Protein AF-A0A1A2X7Z9-F1 (afdb_monomer_lite)

pLDDT: mean 80.25, std 14.77, range [42.69, 98.0]

Sequence (330 aa):
MSYLIAAPEALTVAAGDLASIGSAVQAANAAGAAQTTSVLAAATDEVSTAIAALFGAHGQAFQAVSAQASAFHQQFVQALSAGAGSYASAEAANVMNLAGAAAQTLPGPFQDSALSIGGFQLFQSGSAKATSGMGDVAFAFGPNNTAIATGGILSTATAIGSNNVALSNGLLDNAFVRGTGSFALTAGNLNSASVFGNNSEALTQIGTNDTATVFGNGSVAFAGGSPAATGNFDSAMVAGNGSTAEAGAFSTVSSNFNVADVLSGTGGIAVAGDGVANMATTISGANQIAIAGSVVSGVASNFNVATVLGFLGNNLEAAATGGFSFVHAP

Structure (mmCIF, N/CA/C/O backbone):
data_AF-A0A1A2X7Z9-F1
#
_entry.id   AF-A0A1A2X7Z9-F1
#
loop_
_atom_site.group_PDB
_atom_site.id
_atom_site.type_symbol
_atom_site.label_atom_id
_atom_site.label_alt_id
_atom_site.label_comp_id
_atom_site.label_asym_id
_atom_site.label_entity_id
_atom_site.label_seq_id
_atom_site.pdbx_PDB_ins_code
_atom_site.Cartn_x
_atom_site.Cartn_y
_atom_site.Cartn_z
_atom_site.occupancy
_atom_site.B_iso_or_equiv
_atom_site.auth_seq_id
_atom_site.auth_comp_id
_atom_site.auth_asym_id
_atom_site.auth_atom_id
_atom_site.pdbx_PDB_model_num
ATOM 1 N N . MET A 1 1 ? 13.792 22.340 33.542 1.00 44.94 1 MET A N 1
ATOM 2 C CA . MET A 1 1 ? 12.435 22.289 32.960 1.00 44.94 1 MET A CA 1
ATOM 3 C C . MET A 1 1 ? 11.968 20.846 33.013 1.00 44.94 1 MET A C 1
ATOM 5 O O . MET A 1 1 ? 12.777 19.979 32.709 1.00 44.94 1 MET A O 1
ATOM 9 N N . SER A 1 2 ? 10.745 20.572 33.467 1.00 62.44 2 SER A N 1
ATOM 10 C CA . SER A 1 2 ? 10.178 19.219 33.416 1.00 62.44 2 SER A CA 1
ATOM 11 C C . SER A 1 2 ? 9.634 18.966 32.012 1.00 62.44 2 SER A C 1
ATOM 13 O O . SER A 1 2 ? 8.791 19.728 31.544 1.00 62.44 2 SER A O 1
ATOM 15 N N . TYR A 1 3 ? 10.124 17.927 31.342 1.00 66.38 3 TYR A N 1
ATOM 16 C CA . TYR A 1 3 ? 9.574 17.474 30.067 1.00 66.38 3 TYR A CA 1
ATOM 17 C C . TYR A 1 3 ? 8.321 16.639 30.344 1.00 66.38 3 TYR A C 1
ATOM 19 O O . TYR A 1 3 ? 8.351 15.751 31.195 1.00 66.38 3 TYR A O 1
ATOM 27 N N . LEU A 1 4 ? 7.221 16.950 29.662 1.00 67.56 4 LEU A N 1
ATOM 28 C CA . LEU A 1 4 ? 6.002 16.148 29.689 1.00 67.56 4 LEU A CA 1
ATOM 29 C C . LEU A 1 4 ? 6.044 15.198 28.490 1.00 67.56 4 LEU A C 1
ATOM 31 O O . LEU A 1 4 ? 6.173 15.659 27.359 1.00 67.56 4 LEU A O 1
ATOM 35 N N . ILE A 1 5 ? 5.954 13.896 28.746 1.00 75.00 5 ILE A N 1
ATOM 36 C CA . ILE A 1 5 ? 5.875 12.855 27.717 1.00 75.00 5 ILE A CA 1
ATOM 37 C C . ILE A 1 5 ? 4.490 12.224 27.837 1.00 75.00 5 ILE A C 1
ATOM 39 O O . ILE A 1 5 ? 4.132 11.734 28.909 1.00 75.00 5 ILE A O 1
ATOM 43 N N . ALA A 1 6 ? 3.716 12.265 26.757 1.00 78.50 6 ALA A N 1
ATOM 44 C CA . ALA A 1 6 ? 2.432 11.586 26.642 1.00 78.50 6 ALA A CA 1
ATOM 45 C C . ALA A 1 6 ? 2.553 10.446 25.619 1.00 78.50 6 ALA A C 1
ATOM 47 O O . ALA A 1 6 ? 3.382 10.508 24.720 1.00 78.50 6 ALA A O 1
ATOM 48 N N . ALA A 1 7 ? 1.742 9.402 25.778 1.00 86.06 7 ALA A N 1
ATOM 49 C CA . ALA A 1 7 ? 1.620 8.305 24.818 1.00 86.06 7 ALA A CA 1
ATOM 50 C C . ALA A 1 7 ? 0.136 8.179 24.425 1.00 86.06 7 ALA A C 1
ATOM 52 O O . ALA A 1 7 ? -0.607 7.448 25.092 1.00 86.06 7 ALA A O 1
ATOM 53 N N . PRO A 1 8 ? -0.335 8.948 23.423 1.00 83.56 8 PRO A N 1
ATOM 54 C CA . PRO A 1 8 ? -1.750 9.010 23.049 1.00 83.56 8 PRO A CA 1
ATOM 55 C C . PRO A 1 8 ? -2.362 7.640 22.722 1.00 83.56 8 PRO A C 1
ATOM 57 O O . PRO A 1 8 ? -3.512 7.367 23.078 1.00 83.56 8 PRO A O 1
ATOM 60 N N . GLU A 1 9 ? -1.583 6.743 22.118 1.00 82.38 9 GLU A N 1
ATOM 61 C CA . GLU A 1 9 ? -1.994 5.379 21.780 1.00 82.38 9 GLU A CA 1
ATOM 62 C C . GLU A 1 9 ? -2.252 4.560 23.049 1.00 82.38 9 GLU A C 1
ATOM 64 O O . GLU A 1 9 ? -3.284 3.899 23.167 1.00 82.38 9 GLU A O 1
ATOM 69 N N . ALA A 1 10 ? -1.369 4.664 24.048 1.00 86.12 10 ALA A N 1
ATOM 70 C CA . ALA A 1 10 ? -1.529 3.978 25.329 1.00 86.12 10 ALA A CA 1
ATOM 71 C C . ALA A 1 10 ? -2.741 4.505 26.117 1.00 86.12 10 ALA A C 1
ATOM 73 O O . ALA A 1 10 ? -3.454 3.727 26.748 1.00 86.12 10 ALA A O 1
ATOM 74 N N . LEU A 1 11 ? -3.015 5.813 26.048 1.00 86.00 11 LEU A N 1
ATOM 75 C CA . LEU A 1 11 ? -4.205 6.413 26.663 1.00 86.00 11 LEU A CA 1
ATOM 76 C C . LEU A 1 11 ? -5.500 5.959 25.974 1.00 86.00 11 LEU A C 1
ATOM 78 O O . LEU A 1 11 ? -6.510 5.746 26.644 1.00 86.00 11 LEU A O 1
ATOM 82 N N . THR A 1 12 ? -5.465 5.768 24.655 1.00 84.56 12 THR A N 1
ATOM 83 C CA . THR A 1 12 ? -6.605 5.258 23.879 1.00 84.56 12 THR A CA 1
ATOM 84 C C . THR A 1 12 ? -6.907 3.802 24.229 1.00 84.56 12 THR A C 1
ATOM 86 O O . THR A 1 12 ? -8.065 3.459 24.470 1.00 84.56 12 THR A O 1
ATOM 89 N N . VAL A 1 13 ? -5.872 2.961 24.337 1.00 90.88 13 VAL A N 1
ATOM 90 C CA . VAL A 1 13 ? -6.008 1.569 24.800 1.00 90.88 13 VAL A CA 1
ATOM 91 C C . VAL A 1 13 ? -6.573 1.529 26.220 1.00 90.88 13 VAL A C 1
ATOM 93 O O . VAL A 1 13 ? -7.578 0.864 26.462 1.00 90.88 13 VAL A O 1
ATOM 96 N N . ALA A 1 14 ? -6.009 2.322 27.136 1.00 90.25 14 ALA A N 1
ATOM 97 C CA . ALA A 1 14 ? -6.487 2.393 28.514 1.00 90.25 14 ALA A CA 1
ATOM 98 C C . ALA A 1 14 ? -7.956 2.845 28.609 1.00 90.25 14 ALA A C 1
ATOM 100 O O . ALA A 1 14 ? -8.710 2.321 29.428 1.00 90.25 14 ALA A O 1
ATOM 101 N N . ALA A 1 15 ? -8.399 3.782 27.763 1.00 90.12 15 ALA A N 1
ATOM 102 C CA . ALA A 1 15 ? -9.804 4.184 27.699 1.00 90.12 15 ALA A CA 1
ATOM 103 C C . ALA A 1 15 ? -10.720 3.029 27.248 1.00 90.12 15 ALA A C 1
ATOM 105 O O . ALA A 1 15 ? -11.808 2.864 27.804 1.00 90.12 15 ALA A O 1
ATOM 106 N N . GLY A 1 16 ? -10.273 2.204 26.295 1.00 92.19 16 GLY A N 1
ATOM 107 C CA . GLY A 1 16 ? -10.983 0.995 25.862 1.00 92.19 16 GLY A CA 1
ATOM 108 C C . GLY A 1 16 ? -11.085 -0.072 26.958 1.00 92.19 16 GLY A C 1
ATOM 109 O O . GLY A 1 16 ? -12.164 -0.628 27.195 1.00 92.19 16 GLY A O 1
ATOM 110 N N . ASP A 1 17 ? -9.996 -0.304 27.691 1.00 97.06 17 ASP A N 1
ATOM 111 C CA . ASP A 1 17 ? -9.977 -1.231 28.828 1.00 97.06 17 ASP A CA 1
ATOM 112 C C . ASP A 1 17 ? -10.915 -0.756 29.945 1.00 97.06 17 ASP A C 1
ATOM 114 O O . ASP A 1 17 ? -11.725 -1.524 30.471 1.00 97.06 17 ASP A O 1
ATOM 118 N N . LEU A 1 18 ? -10.879 0.540 30.267 1.00 95.94 18 LEU A N 1
ATOM 119 C CA . LEU A 1 18 ? -11.771 1.140 31.255 1.00 95.94 18 LEU A CA 1
ATOM 120 C C . LEU A 1 18 ? -13.237 1.062 30.823 1.00 95.94 18 LEU A C 1
ATOM 122 O O . LEU A 1 18 ? -14.092 0.769 31.659 1.00 95.94 18 LEU A O 1
ATOM 126 N N . ALA A 1 19 ? -13.556 1.274 29.545 1.00 95.75 19 ALA A N 1
ATOM 127 C CA . ALA A 1 19 ? -14.915 1.090 29.036 1.00 95.75 19 ALA A CA 1
ATOM 128 C C . ALA A 1 19 ? -15.404 -0.355 29.250 1.00 95.75 19 ALA A C 1
ATOM 130 O O . ALA A 1 19 ? -16.523 -0.570 29.723 1.00 95.75 19 ALA A O 1
ATOM 131 N N . SER A 1 20 ? -14.534 -1.335 28.992 1.00 96.19 20 SER A N 1
ATOM 132 C CA . SER A 1 20 ? -14.824 -2.759 29.196 1.00 96.19 20 SER A CA 1
ATOM 133 C C . SER A 1 20 ? -15.057 -3.094 30.674 1.00 96.19 20 SER A C 1
ATOM 135 O O . SER A 1 20 ? -16.040 -3.760 31.009 1.00 96.19 20 SER A O 1
ATOM 137 N N . ILE A 1 21 ? -14.220 -2.569 31.577 1.00 96.31 21 ILE A N 1
ATOM 138 C CA . ILE A 1 21 ? -14.404 -2.702 33.033 1.00 96.31 21 ILE A CA 1
ATOM 139 C C . ILE A 1 21 ? -15.737 -2.082 33.467 1.00 96.31 21 ILE A C 1
ATOM 141 O O . ILE A 1 21 ? -16.501 -2.713 34.197 1.00 96.31 21 ILE A O 1
ATOM 145 N N . GLY A 1 22 ? -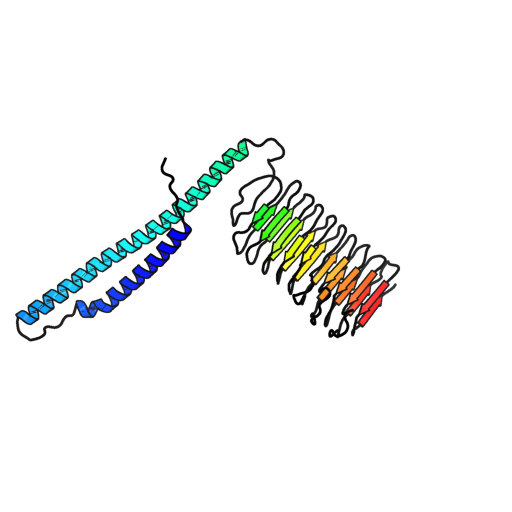16.046 -0.873 32.992 1.00 95.00 22 GLY A N 1
ATOM 146 C CA . GLY A 1 22 ? -17.301 -0.185 33.301 1.00 95.00 22 GLY A CA 1
ATOM 147 C C . GLY A 1 22 ? -18.525 -1.002 32.886 1.00 95.00 22 GLY A C 1
ATOM 148 O O . GLY A 1 22 ? -19.460 -1.154 33.673 1.00 95.00 22 GLY A O 1
ATOM 149 N N . SER A 1 23 ? -18.485 -1.600 31.691 1.00 96.31 23 SER A N 1
ATOM 150 C CA . SER A 1 23 ? -19.534 -2.503 31.204 1.00 96.31 23 SER A CA 1
ATOM 151 C C . SER A 1 23 ? -19.678 -3.750 32.081 1.00 96.31 23 SER A C 1
ATOM 153 O O . SER A 1 23 ? -20.796 -4.141 32.415 1.00 96.31 23 SER A O 1
ATOM 155 N N . ALA A 1 24 ? -18.567 -4.377 32.478 1.00 96.62 24 ALA A N 1
ATOM 156 C CA . ALA A 1 24 ? -18.589 -5.570 33.324 1.00 96.62 24 ALA A CA 1
ATOM 157 C C . ALA A 1 24 ? -19.169 -5.275 34.718 1.00 96.62 24 ALA A C 1
ATOM 159 O O . ALA A 1 24 ? -20.003 -6.030 35.219 1.00 96.62 24 ALA A O 1
ATOM 160 N N . VAL A 1 25 ? -18.786 -4.146 35.322 1.00 94.62 25 VAL A N 1
ATOM 161 C CA . VAL A 1 25 ? -19.312 -3.700 36.622 1.00 94.62 25 VAL A CA 1
ATOM 162 C C . VAL A 1 25 ? -20.804 -3.383 36.532 1.00 94.62 25 VAL A C 1
ATOM 164 O O . VAL A 1 25 ? -21.570 -3.783 37.408 1.00 94.62 25 VAL A O 1
ATOM 167 N N . GLN A 1 26 ? -21.249 -2.715 35.464 1.00 94.69 26 GLN A N 1
ATOM 168 C CA . GLN A 1 26 ? -22.668 -2.420 35.263 1.00 94.69 26 GLN A CA 1
ATOM 169 C C . GLN A 1 26 ? -23.497 -3.704 35.103 1.00 94.69 26 GLN A C 1
ATOM 171 O O . GLN A 1 26 ? -24.559 -3.824 35.715 1.00 94.69 26 GLN A O 1
ATOM 176 N N . ALA A 1 27 ? -22.987 -4.687 34.355 1.00 96.06 27 ALA A N 1
ATOM 177 C CA . ALA A 1 27 ? -23.624 -5.993 34.212 1.00 96.06 27 ALA A CA 1
ATOM 178 C C . ALA A 1 27 ? -23.706 -6.748 35.551 1.00 96.06 27 ALA A C 1
ATOM 180 O O . ALA A 1 27 ? -24.755 -7.302 35.880 1.00 96.06 27 ALA A O 1
ATOM 181 N N . ALA A 1 28 ? -22.638 -6.726 36.354 1.00 95.00 28 ALA A N 1
ATOM 182 C CA . ALA A 1 28 ? -22.619 -7.350 37.676 1.00 95.00 28 ALA A CA 1
ATOM 183 C C . ALA A 1 28 ? -23.621 -6.694 38.645 1.00 95.00 28 ALA A C 1
ATOM 185 O O . ALA A 1 28 ? -24.381 -7.393 39.318 1.00 95.00 28 ALA A O 1
ATOM 186 N N . ASN A 1 29 ? -23.679 -5.358 38.669 1.00 93.00 29 ASN A N 1
ATOM 187 C CA . ASN A 1 29 ? -24.629 -4.613 39.500 1.00 93.00 29 ASN A CA 1
ATOM 188 C C . ASN A 1 29 ? -26.084 -4.893 39.105 1.00 93.00 29 ASN A C 1
ATOM 190 O O . ASN A 1 29 ? -26.932 -5.054 39.985 1.00 93.00 29 ASN A O 1
ATOM 194 N N . ALA A 1 30 ? -26.363 -5.008 37.802 1.00 93.69 30 ALA A N 1
ATOM 195 C CA . ALA A 1 30 ? -27.682 -5.379 37.300 1.00 93.69 30 ALA A CA 1
ATOM 196 C C . ALA A 1 30 ? -28.058 -6.822 37.681 1.00 93.69 30 ALA A C 1
ATOM 198 O O . ALA A 1 30 ? -29.180 -7.070 38.122 1.00 93.69 30 ALA A O 1
ATOM 199 N N . ALA A 1 31 ? -27.116 -7.765 37.574 1.00 96.00 31 ALA A N 1
ATOM 200 C CA . ALA A 1 31 ? -27.351 -9.176 37.877 1.00 96.00 31 ALA A CA 1
ATOM 201 C C . ALA A 1 31 ? -27.697 -9.444 39.354 1.00 96.00 31 ALA A C 1
ATOM 203 O O . ALA A 1 31 ? -28.423 -10.398 39.634 1.00 96.00 31 ALA A O 1
ATOM 204 N N . GLY A 1 32 ? -27.189 -8.618 40.279 1.00 93.50 32 GLY A N 1
ATOM 205 C CA . GLY A 1 32 ? -27.440 -8.723 41.723 1.00 93.50 32 GLY A CA 1
ATOM 206 C C . GLY A 1 32 ? -28.563 -7.826 42.262 1.00 93.50 32 GLY A C 1
ATOM 207 O O . GLY A 1 32 ? -28.831 -7.836 43.468 1.00 93.50 32 GLY A O 1
ATOM 208 N N . ALA A 1 33 ? -29.206 -7.016 41.415 1.00 95.19 33 ALA A N 1
ATOM 209 C CA . ALA A 1 33 ? -30.141 -5.987 41.868 1.00 95.19 33 ALA A CA 1
ATOM 210 C C . ALA A 1 33 ? -31.381 -6.570 42.563 1.00 95.19 33 ALA A C 1
ATOM 212 O O . ALA A 1 33 ? -31.754 -6.119 43.645 1.00 95.19 33 ALA A O 1
ATOM 213 N N . ALA A 1 34 ? -32.008 -7.597 41.987 1.00 93.00 34 ALA A N 1
ATOM 214 C CA . ALA A 1 34 ? -33.219 -8.190 42.556 1.00 93.00 34 ALA A CA 1
ATOM 215 C C . ALA A 1 34 ? -32.937 -8.902 43.891 1.00 93.00 34 ALA A C 1
ATOM 217 O O . ALA A 1 34 ? -33.671 -8.733 44.862 1.00 93.00 34 ALA A O 1
ATOM 218 N N . GLN A 1 35 ? -31.831 -9.643 43.959 1.00 94.94 35 GLN A N 1
ATOM 219 C CA . GLN A 1 35 ? -31.436 -10.465 45.102 1.00 94.94 35 GLN A CA 1
ATOM 220 C C . GLN A 1 35 ? -31.055 -9.619 46.323 1.00 94.94 35 GLN A C 1
ATOM 222 O O . GLN A 1 35 ? -31.215 -10.068 47.453 1.00 94.94 35 GLN A O 1
ATOM 227 N N . THR A 1 36 ? -30.565 -8.396 46.104 1.00 94.44 36 THR A N 1
ATOM 228 C CA . THR A 1 36 ? -30.150 -7.480 47.180 1.00 94.44 36 THR A CA 1
ATOM 229 C C . THR A 1 36 ? -31.251 -6.514 47.612 1.00 94.44 36 THR A C 1
ATOM 231 O O . THR A 1 36 ? -31.209 -6.013 48.731 1.00 94.44 36 THR A O 1
ATOM 234 N N . THR A 1 37 ? -32.254 -6.260 46.765 1.00 95.75 37 THR A N 1
ATOM 235 C CA . THR A 1 37 ? -33.349 -5.317 47.066 1.00 95.75 37 THR A CA 1
ATOM 236 C C . THR A 1 37 ? -34.629 -5.999 47.543 1.00 95.75 37 THR A C 1
ATOM 238 O O . THR A 1 37 ? -35.418 -5.375 48.247 1.00 95.75 37 THR A O 1
ATOM 241 N N . SER A 1 38 ? -34.829 -7.275 47.199 1.00 93.38 38 SER A N 1
ATOM 242 C CA . SER A 1 38 ? -36.031 -8.055 47.534 1.00 93.38 38 SER A CA 1
ATOM 243 C C . SER A 1 38 ? -35.740 -9.124 48.592 1.00 93.38 38 SER A C 1
ATOM 245 O O . SER A 1 38 ? -36.079 -10.295 48.425 1.00 93.38 38 SER A O 1
ATOM 247 N N . VAL A 1 39 ? -35.062 -8.732 49.675 1.00 94.00 39 VAL A N 1
ATOM 248 C CA . VAL A 1 39 ? -34.702 -9.644 50.769 1.00 94.00 39 VAL A CA 1
ATOM 249 C C . VAL A 1 39 ? -35.956 -10.032 51.553 1.00 94.00 39 VAL A C 1
ATOM 251 O O . VAL A 1 39 ? -36.710 -9.173 52.005 1.00 94.00 39 VAL A O 1
ATOM 254 N N . LEU A 1 40 ? -36.178 -11.336 51.718 1.00 94.50 40 LEU A N 1
ATOM 255 C CA . LEU A 1 40 ? -37.295 -11.878 52.492 1.00 94.50 40 LEU A CA 1
ATOM 256 C C . LEU A 1 40 ? -36.927 -11.984 53.977 1.00 94.50 40 LEU A C 1
ATOM 258 O O . LEU A 1 40 ? -35.783 -12.282 54.322 1.00 94.50 40 LEU A O 1
ATOM 262 N N . ALA A 1 41 ? -37.908 -11.776 54.858 1.00 93.88 41 ALA A N 1
ATOM 263 C CA . ALA A 1 41 ? -37.741 -12.006 56.290 1.00 93.88 41 ALA A CA 1
ATOM 264 C C . ALA A 1 41 ? -37.513 -13.500 56.572 1.00 93.88 41 ALA A C 1
ATOM 266 O O . ALA A 1 41 ? -38.199 -14.357 56.015 1.00 93.88 41 ALA A O 1
ATOM 267 N N . ALA A 1 42 ? -36.555 -13.812 57.448 1.00 92.12 42 ALA A N 1
ATOM 268 C CA . ALA A 1 42 ? -36.223 -15.194 57.803 1.00 92.12 42 ALA A CA 1
ATOM 269 C C . ALA A 1 42 ? -37.323 -15.882 58.636 1.00 92.12 42 ALA A C 1
ATOM 271 O O . ALA A 1 42 ? -37.479 -17.101 58.571 1.00 92.12 42 ALA A O 1
ATOM 272 N N . ALA A 1 43 ? -38.087 -15.099 59.400 1.00 92.31 43 ALA A N 1
ATOM 273 C CA . ALA A 1 43 ? -39.245 -15.519 60.180 1.00 92.31 43 ALA A CA 1
ATOM 274 C C . ALA A 1 43 ? -40.276 -14.375 60.261 1.00 92.31 43 ALA A C 1
ATOM 276 O O . ALA A 1 43 ? -40.035 -13.269 59.777 1.00 92.31 43 ALA A O 1
ATOM 277 N N . THR A 1 44 ? -41.447 -14.648 60.843 1.00 93.62 44 THR A N 1
ATOM 278 C CA . THR A 1 44 ? -42.579 -13.704 60.916 1.00 93.62 44 THR A CA 1
ATOM 279 C C . THR A 1 44 ? -42.462 -12.670 62.034 1.00 93.62 44 THR A C 1
ATOM 281 O O . THR A 1 44 ? -43.394 -11.899 62.241 1.00 93.62 44 THR A O 1
ATOM 284 N N . ASP A 1 45 ? -41.368 -12.680 62.792 1.00 96.19 45 ASP A N 1
ATOM 285 C CA . ASP A 1 45 ? -41.147 -11.726 63.870 1.00 96.19 45 ASP A CA 1
ATOM 286 C C . ASP A 1 45 ? -40.741 -10.342 63.335 1.00 96.19 45 ASP A C 1
ATOM 288 O O . ASP A 1 45 ? -40.235 -10.172 62.214 1.00 96.19 45 ASP A O 1
ATOM 292 N N . GLU A 1 46 ? -40.969 -9.326 64.160 1.00 93.75 46 GLU A N 1
ATOM 293 C CA . GLU A 1 46 ? -40.704 -7.935 63.815 1.00 93.75 46 GLU A CA 1
ATOM 294 C C . GLU A 1 46 ? -39.207 -7.668 63.599 1.00 93.75 46 GLU A C 1
ATOM 296 O O . GLU A 1 46 ? -38.855 -6.808 62.791 1.00 93.75 46 GLU A O 1
ATOM 301 N N . VAL A 1 47 ? -38.316 -8.420 64.261 1.00 96.25 47 VAL A N 1
ATOM 302 C CA . VAL A 1 47 ? -36.860 -8.261 64.120 1.00 96.25 47 VAL A CA 1
ATOM 303 C C . VAL A 1 47 ? -36.399 -8.785 62.759 1.00 96.25 47 VAL A C 1
ATOM 305 O O . VAL A 1 47 ? -35.711 -8.064 62.038 1.00 96.25 47 VAL A O 1
ATOM 308 N N . SER A 1 48 ? -36.830 -9.979 62.349 1.00 95.25 48 SER A N 1
ATOM 309 C CA . SER A 1 48 ? -36.562 -10.538 61.014 1.00 95.25 48 SER A CA 1
ATOM 310 C C . SER A 1 48 ? -37.093 -9.642 59.895 1.00 95.25 48 SER A C 1
ATOM 312 O O . SER A 1 48 ? -36.412 -9.434 58.887 1.00 95.25 48 SER A O 1
ATOM 314 N N . THR A 1 49 ? -38.285 -9.071 60.084 1.00 94.75 49 THR A N 1
ATOM 315 C CA . THR A 1 49 ? -38.889 -8.124 59.135 1.00 94.75 49 THR A CA 1
ATOM 316 C C . THR A 1 49 ? -38.079 -6.829 59.042 1.00 94.75 49 THR A C 1
ATOM 318 O O . THR A 1 49 ? -37.773 -6.367 57.941 1.00 94.75 49 THR A O 1
ATOM 321 N N . ALA A 1 50 ? -37.671 -6.262 60.182 1.00 94.50 50 ALA A N 1
ATOM 322 C CA . ALA A 1 50 ? -36.851 -5.054 60.225 1.00 94.50 50 ALA A CA 1
ATOM 323 C C . ALA A 1 50 ? -35.460 -5.266 59.603 1.00 94.50 50 ALA A C 1
ATOM 325 O O . ALA A 1 50 ? -34.967 -4.393 58.889 1.00 94.50 50 ALA A O 1
ATOM 326 N N . ILE A 1 51 ? -34.841 -6.432 59.820 1.00 95.50 51 ILE A N 1
ATOM 327 C CA . ILE A 1 51 ? -33.548 -6.793 59.223 1.00 95.50 51 ILE A CA 1
ATOM 328 C C . ILE A 1 51 ? -33.664 -6.916 57.697 1.00 95.50 51 ILE A C 1
ATOM 330 O O . ILE A 1 51 ? -32.842 -6.352 56.975 1.00 95.50 51 ILE A O 1
ATOM 334 N N . ALA A 1 52 ? -34.692 -7.604 57.189 1.00 94.56 52 ALA A N 1
ATOM 335 C CA . ALA A 1 52 ? -34.933 -7.710 55.749 1.00 94.56 52 ALA A CA 1
ATOM 336 C C . ALA A 1 52 ? -35.164 -6.332 55.104 1.00 94.56 52 ALA A C 1
ATOM 338 O O . ALA A 1 52 ? -34.583 -6.033 54.058 1.00 94.56 52 ALA A O 1
ATOM 339 N N . ALA A 1 53 ? -35.931 -5.458 55.765 1.00 93.75 53 ALA A N 1
ATOM 340 C CA . ALA A 1 53 ? -36.147 -4.083 55.319 1.00 93.75 53 ALA A CA 1
ATOM 341 C C . ALA A 1 53 ? -34.848 -3.255 55.308 1.00 93.75 53 ALA A C 1
ATOM 343 O O . ALA A 1 53 ? -34.604 -2.520 54.350 1.00 93.75 53 ALA A O 1
ATOM 344 N N . LEU A 1 54 ? -33.987 -3.402 56.324 1.00 96.31 54 LEU A N 1
ATOM 345 C CA . LEU A 1 54 ? -32.680 -2.740 56.378 1.00 96.31 54 LEU A CA 1
ATOM 346 C C . LEU A 1 54 ? -31.785 -3.167 55.206 1.00 96.31 54 LEU A C 1
ATOM 348 O O . LEU A 1 54 ? -31.202 -2.310 54.540 1.00 96.31 54 LEU A O 1
ATOM 352 N N . PHE A 1 55 ? -31.691 -4.471 54.928 1.00 96.75 55 PHE A N 1
ATOM 353 C CA . PHE A 1 55 ? -30.890 -4.973 53.810 1.00 96.75 55 PHE A CA 1
ATOM 354 C C . PHE A 1 55 ? -31.461 -4.562 52.452 1.00 96.75 55 PHE A C 1
ATOM 356 O O . PHE A 1 55 ? -30.695 -4.135 51.591 1.00 96.75 55 PHE A O 1
ATOM 363 N N . GLY A 1 56 ? -32.786 -4.603 52.275 1.00 96.69 56 GLY A N 1
ATOM 364 C CA . GLY A 1 56 ? -33.439 -4.118 51.056 1.00 96.69 56 GLY A CA 1
ATOM 365 C C . GLY A 1 56 ? -33.183 -2.627 50.811 1.00 96.69 56 GLY A C 1
ATOM 366 O O . GLY A 1 56 ? -32.822 -2.234 49.700 1.00 96.69 56 GLY A O 1
ATOM 367 N N . ALA A 1 57 ? -33.276 -1.800 51.859 1.00 95.94 57 ALA A N 1
ATOM 368 C CA . ALA A 1 57 ? -32.953 -0.374 51.789 1.00 95.94 57 ALA A CA 1
ATOM 369 C C . ALA A 1 57 ? -31.467 -0.131 51.471 1.00 95.94 57 ALA A C 1
ATOM 371 O O . ALA A 1 57 ? -31.140 0.739 50.662 1.00 95.94 57 ALA A O 1
ATOM 372 N N . HIS A 1 58 ? -30.560 -0.926 52.049 1.00 96.75 58 HIS A N 1
ATOM 373 C CA . HIS A 1 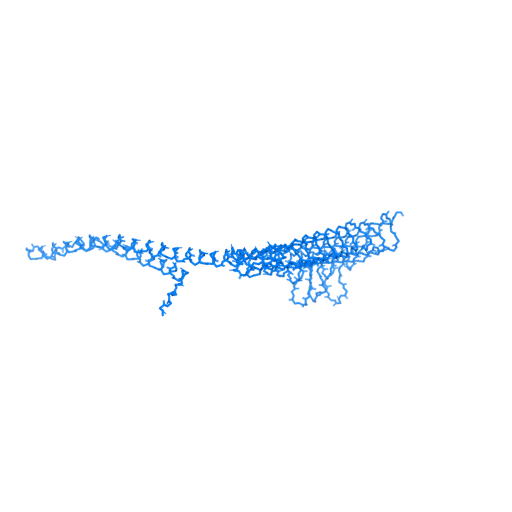58 ? -29.135 -0.864 51.726 1.00 96.75 58 HIS A CA 1
ATOM 374 C C . HIS A 1 58 ? -28.860 -1.252 50.265 1.00 96.75 58 HIS A C 1
ATOM 376 O O . HIS A 1 58 ? -28.110 -0.557 49.583 1.00 96.75 58 HIS A O 1
ATOM 382 N N . GLY A 1 59 ? -29.514 -2.301 49.755 1.00 95.81 59 GLY A N 1
ATOM 383 C CA . GLY A 1 59 ? -29.443 -2.701 48.348 1.00 95.81 59 GLY A CA 1
ATOM 384 C C . GLY A 1 59 ? -29.918 -1.593 47.406 1.00 95.81 59 GLY A C 1
ATOM 385 O O . GLY A 1 59 ? -29.249 -1.294 46.419 1.00 95.81 59 GLY A O 1
ATOM 386 N N . GLN A 1 60 ? -31.019 -0.911 47.734 1.00 95.50 60 GLN A N 1
ATOM 387 C CA . GLN A 1 60 ? -31.513 0.227 46.947 1.00 95.50 60 GLN A CA 1
ATOM 388 C C . GLN A 1 60 ? -30.532 1.410 46.959 1.00 95.50 60 GLN A C 1
ATOM 390 O O . GLN A 1 60 ? -30.257 1.992 45.908 1.00 95.50 60 GLN A O 1
ATOM 395 N N . ALA A 1 61 ? -29.955 1.733 48.121 1.00 96.44 61 ALA A N 1
ATOM 396 C CA . ALA A 1 61 ? -28.933 2.773 48.237 1.00 96.44 61 ALA A CA 1
ATOM 397 C C . ALA A 1 61 ? -27.667 2.426 47.431 1.00 96.44 61 ALA A C 1
ATOM 399 O O . ALA A 1 61 ? -27.125 3.282 46.730 1.00 96.44 61 ALA A O 1
ATOM 400 N N . PHE A 1 62 ? -27.231 1.164 47.467 1.00 96.38 62 PHE A N 1
ATOM 401 C CA . PHE A 1 62 ? -26.106 0.676 46.669 1.00 96.38 62 PHE A CA 1
ATOM 402 C C . PHE A 1 62 ? -26.364 0.812 45.162 1.00 96.38 62 PHE A C 1
ATOM 404 O O . PHE A 1 62 ? -25.479 1.259 44.431 1.00 96.38 62 PHE A O 1
ATOM 411 N N . GLN A 1 63 ? -27.572 0.489 44.687 1.00 96.81 63 GLN A N 1
ATOM 412 C CA . GLN A 1 63 ? -27.939 0.648 43.274 1.00 96.81 63 GLN A CA 1
ATOM 413 C C . GLN A 1 63 ? -27.942 2.123 42.845 1.00 96.81 63 GLN A C 1
ATOM 415 O O . GLN A 1 63 ? -27.429 2.455 41.775 1.00 96.81 63 GLN A O 1
ATOM 420 N N . ALA A 1 64 ? -28.439 3.023 43.699 1.00 94.88 64 ALA A N 1
ATOM 421 C CA . ALA A 1 64 ? -28.420 4.461 43.432 1.00 94.88 64 ALA A CA 1
ATOM 422 C C . ALA A 1 64 ? -26.985 5.010 43.308 1.00 94.88 64 ALA A C 1
ATOM 424 O O . ALA A 1 64 ? -26.667 5.712 42.346 1.00 94.88 64 ALA A O 1
ATOM 425 N N . VAL A 1 65 ? -26.094 4.638 44.234 1.00 95.94 65 VAL A N 1
ATOM 426 C CA . VAL A 1 65 ? -24.674 5.029 44.179 1.00 95.94 65 VAL A CA 1
ATOM 427 C C . VAL A 1 65 ? -23.969 4.393 42.978 1.00 95.94 65 VAL A C 1
ATOM 429 O O . VAL A 1 65 ? -23.181 5.057 42.309 1.00 95.94 65 VAL A O 1
ATOM 432 N N . SER A 1 66 ? -24.282 3.138 42.650 1.00 94.25 66 SER A N 1
ATOM 433 C CA . SER A 1 66 ? -23.715 2.438 41.490 1.00 94.25 66 SER A CA 1
ATOM 434 C C . SER A 1 66 ? -24.080 3.111 40.166 1.00 94.25 66 SER A C 1
ATOM 436 O O . SER A 1 66 ? -23.235 3.211 39.275 1.00 94.25 66 SER A O 1
ATOM 438 N N . ALA A 1 67 ? -25.305 3.630 40.040 1.00 92.25 67 ALA A N 1
ATOM 439 C CA . ALA A 1 67 ? -25.714 4.412 38.875 1.00 92.25 67 ALA A CA 1
ATOM 440 C C . ALA A 1 67 ? -24.919 5.726 38.764 1.00 92.25 67 ALA A C 1
ATOM 442 O O . ALA A 1 67 ? -24.446 6.074 37.681 1.00 92.25 67 ALA A O 1
ATOM 443 N N . GLN A 1 68 ? -24.702 6.423 39.884 1.00 95.94 68 GLN A N 1
ATOM 444 C CA . GLN A 1 68 ? -23.890 7.643 39.911 1.00 95.94 68 GLN A CA 1
ATOM 445 C C . GLN A 1 68 ? -22.416 7.364 39.576 1.00 95.94 68 GLN A C 1
ATOM 447 O O . GLN A 1 68 ? -21.809 8.099 38.797 1.00 95.94 68 GLN A O 1
ATOM 452 N N . ALA A 1 69 ? -21.854 6.278 40.111 1.00 93.31 69 ALA A N 1
ATOM 453 C CA . ALA A 1 69 ? -20.498 5.836 39.807 1.00 93.31 69 ALA A CA 1
ATOM 454 C C . ALA A 1 69 ? -20.339 5.455 38.327 1.00 93.31 69 ALA A C 1
ATOM 456 O O . ALA A 1 69 ? -19.332 5.799 37.714 1.00 93.31 69 ALA A O 1
ATOM 457 N N . SER A 1 70 ? -21.344 4.807 37.727 1.00 93.94 70 SER A N 1
ATOM 458 C CA . SER A 1 70 ? -21.353 4.481 36.296 1.00 93.94 70 SER A CA 1
ATOM 459 C C . SER A 1 70 ? -21.344 5.740 35.424 1.00 93.94 70 SER A C 1
ATOM 461 O O . SER A 1 70 ? -20.540 5.829 34.497 1.00 93.94 70 SER A O 1
ATOM 463 N N . ALA A 1 71 ? -22.160 6.744 35.758 1.00 92.44 71 ALA A N 1
ATOM 464 C CA . ALA A 1 71 ? -22.174 8.019 35.041 1.00 92.44 71 ALA A CA 1
ATOM 465 C C . ALA A 1 71 ? -20.827 8.757 35.149 1.00 92.44 71 ALA A C 1
ATOM 467 O O . ALA A 1 71 ? -20.307 9.252 34.149 1.00 92.44 71 ALA A O 1
ATOM 468 N N . PHE A 1 72 ? -20.224 8.782 36.343 1.00 96.06 72 PHE A N 1
ATOM 469 C CA . PHE A 1 72 ? -18.884 9.337 36.542 1.00 96.06 72 PHE A CA 1
ATOM 470 C C . PHE A 1 72 ? -17.827 8.582 35.725 1.00 96.06 72 PHE A C 1
ATOM 472 O O . PHE A 1 72 ? -17.008 9.202 35.053 1.00 96.06 72 PHE A O 1
ATOM 479 N N . HIS A 1 73 ? -17.862 7.248 35.741 1.00 97.00 73 HIS A N 1
ATOM 480 C CA . HIS A 1 73 ? -16.929 6.410 34.987 1.00 97.00 73 HIS A CA 1
ATOM 481 C C . HIS A 1 73 ? -17.026 6.663 33.481 1.00 97.00 73 HIS A C 1
ATOM 483 O O . HIS A 1 73 ? -16.006 6.805 32.813 1.00 97.00 73 HIS A O 1
ATOM 489 N N . GLN A 1 74 ? -18.242 6.797 32.945 1.00 94.50 74 GLN A N 1
ATOM 490 C CA . GLN A 1 74 ? -18.456 7.155 31.541 1.00 94.50 74 GLN A CA 1
ATOM 491 C C . GLN A 1 74 ? -17.863 8.529 31.204 1.00 94.50 74 GLN A C 1
ATOM 493 O O . GLN A 1 74 ? -17.162 8.662 30.202 1.00 94.50 74 GLN A O 1
ATOM 498 N N . GLN A 1 75 ? -18.085 9.532 32.058 1.00 94.25 75 GLN A N 1
ATOM 499 C CA . GLN A 1 75 ? -17.496 10.864 31.886 1.00 94.25 75 GLN A CA 1
ATOM 500 C C . GLN A 1 75 ? -15.966 10.828 31.966 1.00 94.25 75 GLN A C 1
ATOM 502 O O . GLN A 1 75 ? -15.296 11.502 31.186 1.00 94.25 75 GLN A O 1
ATOM 507 N N . PHE A 1 76 ? -15.404 10.017 32.865 1.00 94.69 76 PHE A N 1
ATOM 508 C CA . PHE A 1 76 ? -13.963 9.832 32.995 1.00 94.69 76 PHE A CA 1
ATOM 509 C C . PHE A 1 76 ? -13.352 9.203 31.739 1.00 94.69 76 PHE A C 1
ATOM 511 O O . PHE A 1 76 ? -12.379 9.734 31.208 1.00 94.69 76 PHE A O 1
ATOM 518 N N . VAL A 1 77 ? -13.947 8.124 31.219 1.00 95.75 77 VAL A N 1
ATOM 519 C CA . VAL A 1 77 ? -13.506 7.488 29.967 1.00 95.75 77 VAL A CA 1
ATOM 520 C C . VAL A 1 77 ? -13.600 8.472 28.801 1.00 95.75 77 VAL A C 1
ATOM 522 O O . VAL A 1 77 ? -12.651 8.600 28.032 1.00 95.75 77 VAL A O 1
ATOM 525 N N . GLN A 1 78 ? -14.694 9.231 28.706 1.00 88.50 78 GLN A N 1
ATOM 526 C CA . GLN A 1 78 ? -14.864 10.240 27.661 1.00 88.50 78 GLN A CA 1
ATOM 527 C C . GLN A 1 78 ? -13.802 11.346 27.748 1.00 88.50 78 GLN A C 1
ATOM 529 O O . GLN A 1 78 ? -13.233 11.737 26.727 1.00 88.50 78 GLN A O 1
ATOM 534 N N . ALA A 1 79 ? -13.499 11.827 28.956 1.00 90.31 79 ALA A N 1
ATOM 535 C CA . ALA A 1 79 ? -12.453 12.817 29.186 1.00 90.31 79 ALA A CA 1
ATOM 536 C C . ALA A 1 79 ? -11.055 12.265 28.867 1.00 90.31 79 ALA A C 1
ATOM 538 O O . ALA A 1 79 ? -10.239 12.980 28.291 1.00 90.31 79 ALA A O 1
ATOM 539 N N . LEU A 1 80 ? -10.786 10.995 29.185 1.00 90.19 80 LEU A N 1
ATOM 540 C CA . LEU A 1 80 ? -9.521 10.331 28.873 1.00 90.19 80 LEU A CA 1
ATOM 541 C C . LEU A 1 80 ? -9.318 10.193 27.359 1.00 90.19 80 LEU A C 1
ATOM 543 O O . LEU A 1 80 ? -8.253 10.543 26.853 1.00 90.19 80 LEU A O 1
ATOM 547 N N . SER A 1 81 ? -10.350 9.770 26.623 1.00 84.06 81 SER A N 1
ATOM 548 C CA . SER A 1 81 ? -10.319 9.711 25.156 1.00 84.06 81 SER A CA 1
ATOM 549 C C . SER A 1 81 ? -10.150 11.098 24.526 1.00 84.06 81 SER A C 1
ATOM 551 O O . SER A 1 81 ? -9.346 11.268 23.611 1.00 84.06 81 SER A O 1
ATOM 553 N N . ALA A 1 82 ? -10.858 12.112 25.035 1.00 81.81 82 ALA A N 1
ATOM 554 C CA . ALA A 1 82 ? -10.709 13.491 24.568 1.00 81.81 82 ALA A CA 1
ATOM 555 C C . ALA A 1 82 ? -9.310 14.057 24.872 1.00 81.81 82 ALA A C 1
ATOM 557 O O . ALA A 1 82 ? -8.733 14.773 24.051 1.00 81.81 82 ALA A O 1
ATOM 558 N N . GLY A 1 83 ? -8.741 13.708 26.028 1.00 82.38 83 GLY A N 1
ATOM 559 C CA . GLY A 1 83 ? -7.379 14.057 26.418 1.00 82.38 83 GLY A CA 1
ATOM 560 C C . GLY A 1 83 ? -6.336 13.421 25.500 1.00 82.38 83 GLY A C 1
ATOM 561 O O . GLY A 1 83 ? -5.452 14.124 25.018 1.00 82.38 83 GLY A O 1
ATOM 562 N N . ALA A 1 84 ? -6.477 12.130 25.184 1.00 80.56 84 ALA A N 1
ATOM 563 C CA . ALA A 1 84 ? -5.616 11.437 24.223 1.00 80.56 84 ALA A CA 1
ATOM 564 C C . ALA A 1 84 ? -5.649 12.113 22.841 1.00 80.56 84 ALA A C 1
ATOM 566 O O . ALA A 1 84 ? -4.599 12.431 22.285 1.00 80.56 84 ALA A O 1
ATOM 567 N N . GLY A 1 85 ? -6.848 12.434 22.337 1.00 74.31 85 GLY A N 1
ATOM 568 C CA . GLY A 1 85 ? -7.013 13.182 21.087 1.00 74.31 85 GLY A CA 1
ATOM 569 C C . GLY A 1 85 ? -6.407 14.587 21.138 1.00 74.31 85 GLY A C 1
ATOM 570 O O . GLY A 1 85 ? -5.796 15.036 20.171 1.00 74.31 85 GLY A O 1
ATOM 571 N N . SER A 1 86 ? -6.505 15.266 22.284 1.00 78.75 86 SER A N 1
ATOM 572 C CA . SER A 1 86 ? -5.901 16.586 22.484 1.00 78.75 86 SER A CA 1
ATOM 573 C C . SER A 1 86 ? -4.372 16.519 22.447 1.00 78.75 86 SER A C 1
ATOM 575 O O . SER A 1 86 ? -3.760 17.327 21.752 1.00 78.75 86 SER A O 1
ATOM 577 N N . TYR A 1 87 ? -3.751 15.538 23.114 1.00 78.38 87 TYR A N 1
ATOM 578 C CA . TYR A 1 87 ? -2.297 15.338 23.063 1.00 78.38 87 TYR A CA 1
ATOM 579 C C . TYR A 1 87 ? -1.814 14.972 21.658 1.00 78.38 87 TYR A C 1
ATOM 581 O O . TYR A 1 87 ? -0.873 15.597 21.177 1.00 78.38 87 TYR A O 1
ATOM 589 N N . ALA A 1 88 ? -2.511 14.072 20.960 1.00 73.44 88 ALA A N 1
ATOM 590 C CA . ALA A 1 88 ? -2.201 13.751 19.566 1.00 73.44 88 ALA A CA 1
ATOM 591 C C . ALA A 1 88 ? -2.305 14.991 18.654 1.00 73.44 88 ALA A C 1
ATOM 593 O O . ALA A 1 88 ? -1.427 15.251 17.832 1.00 73.44 88 ALA A O 1
ATOM 594 N N . SER A 1 89 ? -3.344 15.816 18.834 1.00 69.75 89 SER A N 1
ATOM 595 C CA . SER A 1 89 ? -3.505 17.059 18.067 1.00 69.75 89 SER A CA 1
ATOM 596 C C . SER A 1 89 ? -2.432 18.103 18.390 1.00 69.75 89 SER A C 1
ATOM 598 O O . SER A 1 89 ? -1.993 18.834 17.504 1.00 69.75 89 SER A O 1
ATOM 600 N N . ALA A 1 90 ? -1.976 18.159 19.644 1.00 74.38 90 ALA A N 1
ATOM 601 C CA . ALA A 1 90 ? -0.928 19.067 20.083 1.00 74.38 90 ALA A CA 1
ATOM 602 C C . ALA A 1 90 ? 0.443 18.643 19.545 1.00 74.38 90 ALA A C 1
ATOM 604 O O . ALA A 1 90 ? 1.207 19.495 19.098 1.00 74.38 90 ALA A O 1
ATOM 605 N N . GLU A 1 91 ? 0.749 17.344 19.529 1.00 74.69 91 GLU A N 1
ATOM 606 C CA . GLU A 1 91 ? 1.949 16.815 18.875 1.00 74.69 91 GLU A CA 1
ATOM 607 C C . GLU A 1 91 ? 1.933 17.131 17.379 1.00 74.69 91 GLU A C 1
ATOM 609 O O . GLU A 1 91 ? 2.901 17.696 16.869 1.00 74.69 91 GLU A O 1
ATOM 614 N N . ALA A 1 92 ? 0.803 16.907 16.702 1.00 65.44 92 ALA A N 1
ATOM 615 C CA . ALA A 1 92 ? 0.640 17.275 15.299 1.00 65.44 92 ALA A CA 1
ATOM 616 C C . ALA A 1 92 ? 0.838 18.785 15.064 1.00 65.44 92 ALA A C 1
ATOM 618 O O . ALA A 1 92 ? 1.591 19.179 14.175 1.00 65.44 92 ALA A O 1
ATOM 619 N N . ALA A 1 93 ? 0.232 19.648 15.883 1.00 68.62 93 ALA A N 1
ATOM 620 C CA . ALA A 1 93 ? 0.377 21.099 15.766 1.00 68.62 93 ALA A CA 1
ATOM 621 C C . ALA A 1 93 ? 1.808 21.582 16.068 1.00 68.62 93 ALA A C 1
ATOM 623 O O . ALA A 1 93 ? 2.299 22.516 15.432 1.00 68.62 93 ALA A O 1
ATOM 624 N N . ASN A 1 94 ? 2.505 20.955 17.017 1.00 69.25 94 ASN A N 1
ATOM 625 C CA . ASN A 1 94 ? 3.901 21.269 17.325 1.00 69.25 94 ASN A CA 1
ATOM 626 C C . ASN A 1 94 ? 4.830 20.851 16.181 1.00 69.25 94 ASN A C 1
ATOM 628 O O . ASN A 1 94 ? 5.716 21.622 15.808 1.00 69.25 94 ASN A O 1
ATOM 632 N N . VAL A 1 95 ? 4.581 19.688 15.572 1.00 66.56 95 VAL A N 1
ATOM 633 C CA . VAL A 1 95 ? 5.256 19.258 14.341 1.00 66.56 95 VAL A CA 1
ATOM 634 C C . VAL A 1 95 ? 4.987 20.256 13.213 1.00 66.56 95 VAL A C 1
ATOM 636 O O . VAL A 1 95 ? 5.931 20.678 12.554 1.00 66.56 95 VAL A O 1
ATOM 639 N N . MET A 1 96 ? 3.745 20.719 13.038 1.00 55.59 96 MET A N 1
ATOM 640 C CA . MET A 1 96 ? 3.387 21.716 12.019 1.00 55.59 96 MET A CA 1
ATOM 641 C C . MET A 1 96 ? 4.066 23.072 12.231 1.00 55.59 96 MET A C 1
ATOM 643 O O . MET A 1 96 ? 4.502 23.688 11.265 1.00 55.59 96 MET A O 1
ATOM 647 N N . ASN A 1 97 ? 4.171 23.558 13.469 1.00 63.50 97 ASN A N 1
ATOM 648 C CA . ASN A 1 97 ? 4.828 24.837 13.756 1.00 63.50 97 ASN A CA 1
ATOM 649 C C . ASN A 1 97 ? 6.345 24.752 13.574 1.00 63.50 97 ASN A C 1
ATOM 651 O O . ASN A 1 97 ? 6.945 25.652 12.984 1.00 63.50 97 ASN A O 1
ATOM 655 N N . LEU A 1 98 ? 6.961 23.652 14.024 1.00 64.44 98 LEU A N 1
ATOM 656 C CA . LEU A 1 98 ? 8.363 23.365 13.727 1.00 64.44 98 LEU A CA 1
ATOM 657 C C . LEU A 1 98 ? 8.576 23.257 12.212 1.00 64.44 98 LEU A C 1
ATOM 659 O O . LEU A 1 98 ? 9.582 23.747 11.694 1.00 64.44 98 LEU A O 1
ATOM 663 N N . ALA A 1 99 ? 7.593 22.697 11.501 1.00 55.84 99 ALA A N 1
ATOM 664 C CA . ALA A 1 99 ? 7.631 22.592 10.060 1.00 55.84 99 ALA A CA 1
ATOM 665 C C . ALA A 1 99 ? 7.536 23.948 9.348 1.00 55.84 99 ALA A C 1
ATOM 667 O O . ALA A 1 99 ? 8.426 24.333 8.589 1.00 55.84 99 ALA A O 1
ATOM 668 N N . GLY A 1 100 ? 6.521 24.745 9.666 1.00 52.50 100 GLY A N 1
ATOM 669 C CA . GLY A 1 100 ? 6.346 26.086 9.111 1.00 52.50 100 GLY A CA 1
ATOM 670 C C . GLY A 1 100 ? 7.538 27.014 9.373 1.00 52.50 100 GLY A C 1
ATOM 671 O O . GLY A 1 100 ? 7.905 27.802 8.502 1.00 52.50 100 GLY A O 1
ATOM 672 N N . ALA A 1 101 ? 8.190 26.894 10.534 1.00 55.94 101 ALA A N 1
ATOM 673 C CA . ALA A 1 101 ? 9.377 27.679 10.871 1.00 55.94 101 ALA A CA 1
ATOM 674 C C . ALA A 1 101 ? 10.621 27.272 10.059 1.00 55.94 101 ALA A C 1
ATOM 676 O O . ALA A 1 101 ? 11.375 28.138 9.615 1.00 55.94 101 ALA A O 1
ATOM 677 N N . ALA A 1 102 ? 10.826 25.974 9.818 1.00 51.56 102 ALA A N 1
ATOM 678 C CA . ALA A 1 102 ? 11.938 25.493 8.998 1.00 51.56 102 ALA A CA 1
ATOM 679 C C . ALA A 1 102 ? 11.772 25.868 7.511 1.00 51.56 102 ALA A C 1
ATOM 681 O O . ALA A 1 102 ? 12.752 26.229 6.857 1.00 51.56 102 ALA A O 1
ATOM 682 N N . ALA A 1 103 ? 10.539 25.871 6.988 1.00 47.28 103 ALA A N 1
ATOM 683 C CA . ALA A 1 103 ? 10.240 26.211 5.592 1.00 47.28 103 ALA A CA 1
ATOM 684 C C . ALA A 1 103 ? 10.591 27.667 5.214 1.00 47.28 103 ALA A C 1
ATOM 686 O O . ALA A 1 103 ? 11.002 27.931 4.088 1.00 47.28 103 ALA A O 1
ATOM 687 N N . GLN A 1 104 ? 10.503 28.607 6.162 1.00 47.62 104 GLN A N 1
ATOM 688 C CA . GLN A 1 104 ? 10.793 30.036 5.952 1.00 47.62 104 GLN A CA 1
ATOM 689 C C . GLN A 1 104 ? 12.301 30.367 5.870 1.00 47.62 104 GLN A C 1
ATOM 691 O O . GLN A 1 104 ? 12.663 31.515 5.622 1.00 47.62 104 GLN A O 1
ATOM 696 N N . THR A 1 105 ? 13.194 29.393 6.095 1.00 50.47 105 THR A N 1
ATOM 697 C CA . THR A 1 105 ? 14.659 29.606 6.153 1.00 50.47 105 THR A CA 1
ATOM 698 C C . THR A 1 105 ? 15.444 28.917 5.032 1.00 50.47 105 THR A C 1
ATOM 700 O O . THR A 1 105 ? 16.673 28.991 5.003 1.00 50.47 105 THR A O 1
ATOM 703 N N . LEU A 1 106 ? 14.759 28.277 4.080 1.00 48.12 106 LEU A N 1
ATOM 704 C CA . LEU A 1 106 ? 15.392 27.528 2.994 1.00 48.12 106 LEU A CA 1
ATOM 705 C C . LEU A 1 106 ? 15.659 28.414 1.756 1.00 48.12 106 LEU A C 1
ATOM 707 O O . LEU A 1 106 ? 14.736 29.053 1.249 1.00 48.12 106 LEU A O 1
ATOM 711 N N . PRO A 1 107 ? 16.890 28.443 1.207 1.00 52.50 107 PRO A N 1
ATOM 712 C CA . PRO A 1 107 ? 17.170 29.100 -0.070 1.00 52.50 107 PRO A CA 1
ATOM 713 C C . PRO A 1 107 ? 16.554 28.339 -1.263 1.00 52.50 107 PRO A C 1
ATOM 715 O O . PRO A 1 107 ? 16.623 27.112 -1.320 1.00 52.50 107 PRO A O 1
ATOM 718 N N . GLY A 1 108 ? 16.034 29.084 -2.248 1.00 52.03 108 GLY A N 1
ATOM 719 C CA . GLY A 1 108 ? 15.788 28.718 -3.659 1.00 52.03 108 GLY A CA 1
ATOM 720 C C . GLY A 1 108 ? 15.425 27.257 -4.006 1.00 52.03 108 GLY A C 1
ATOM 721 O O . GLY A 1 108 ? 14.239 26.971 -4.148 1.00 52.03 108 GLY A O 1
ATOM 722 N N . PRO A 1 109 ? 16.408 26.353 -4.227 1.00 45.88 109 PRO A N 1
ATOM 723 C CA . PRO A 1 109 ? 16.194 24.993 -4.758 1.00 45.88 109 PRO A CA 1
ATOM 724 C C . PRO A 1 109 ? 15.550 23.974 -3.792 1.00 45.88 109 PRO A C 1
ATOM 726 O O . PRO A 1 109 ? 15.221 22.863 -4.210 1.00 45.88 109 PRO A O 1
ATOM 729 N N . PHE A 1 110 ? 15.345 24.319 -2.516 1.00 44.72 110 PHE A N 1
ATOM 730 C CA . PHE A 1 110 ? 14.731 23.431 -1.510 1.00 44.72 110 PHE A CA 1
ATOM 731 C C . PHE A 1 110 ? 13.228 23.673 -1.277 1.00 44.72 110 PHE A C 1
ATOM 733 O O . PHE A 1 110 ? 12.655 23.164 -0.314 1.00 44.72 110 PHE A O 1
ATOM 740 N N . GLN A 1 111 ? 12.586 24.439 -2.161 1.00 48.47 111 GLN A N 1
ATOM 741 C CA . GLN A 1 111 ? 11.165 24.785 -2.071 1.00 48.47 111 GLN A CA 1
ATOM 742 C C . GLN A 1 111 ? 10.183 23.701 -2.582 1.00 48.47 111 GLN A C 1
ATOM 744 O O . GLN A 1 111 ? 8.984 23.918 -2.469 1.00 48.47 111 GLN A O 1
ATOM 749 N N . ASP A 1 112 ? 10.627 22.548 -3.107 1.00 42.69 112 ASP A N 1
ATOM 750 C CA . ASP A 1 112 ? 9.869 21.826 -4.152 1.00 42.69 112 ASP A CA 1
ATOM 751 C C . ASP A 1 112 ? 9.731 20.281 -4.004 1.00 42.69 112 ASP A C 1
ATOM 753 O O . ASP A 1 112 ? 9.802 19.573 -5.007 1.00 42.69 112 ASP A O 1
ATOM 757 N N . SER A 1 113 ? 9.523 19.703 -2.798 1.00 44.88 113 SER A N 1
ATOM 758 C CA . SER A 1 113 ? 9.014 18.301 -2.678 1.00 44.88 113 SER A CA 1
ATOM 759 C C . SER A 1 113 ? 8.336 17.845 -1.366 1.00 44.88 113 SER A C 1
ATOM 761 O O . SER A 1 113 ? 7.951 18.705 -0.578 1.00 44.88 113 SER A O 1
ATOM 763 N N . ALA A 1 114 ? 8.080 16.526 -1.203 1.00 53.66 114 ALA A N 1
ATOM 764 C CA . ALA A 1 114 ? 7.167 15.899 -0.229 1.00 53.66 114 ALA A CA 1
ATOM 765 C C . ALA A 1 114 ? 7.651 14.555 0.381 1.00 53.66 114 ALA A C 1
ATOM 767 O O . ALA A 1 114 ? 8.479 13.864 -0.204 1.00 53.66 114 ALA A O 1
ATOM 768 N N . LEU A 1 115 ? 7.073 14.167 1.538 1.00 52.69 115 LEU A N 1
ATOM 769 C CA . LEU A 1 115 ? 7.447 13.024 2.407 1.00 52.69 115 LEU A CA 1
ATOM 770 C C . LEU A 1 115 ? 6.300 12.347 3.226 1.00 52.69 115 LEU A C 1
ATOM 772 O O . LEU A 1 115 ? 5.982 12.822 4.304 1.00 52.69 115 LEU A O 1
ATOM 776 N N . SER A 1 116 ? 5.722 11.237 2.727 1.00 46.16 116 SER A N 1
ATOM 777 C CA . SER A 1 116 ? 4.568 10.381 3.168 1.00 46.16 116 SER A CA 1
ATOM 778 C C . SER A 1 116 ? 4.520 9.597 4.488 1.00 46.16 116 SER A C 1
ATOM 780 O O . SER A 1 116 ? 4.157 8.436 4.444 1.00 46.16 116 SER A O 1
ATOM 782 N N . ILE A 1 117 ? 4.804 10.141 5.660 1.00 47.09 117 ILE A N 1
ATOM 783 C CA . ILE A 1 117 ? 4.744 9.482 6.991 1.00 47.09 117 ILE A CA 1
ATOM 784 C C . ILE A 1 117 ? 3.416 8.896 7.514 1.00 47.09 117 ILE A C 1
ATOM 786 O O . ILE A 1 117 ? 2.957 9.430 8.515 1.00 47.09 117 ILE A O 1
ATOM 790 N N . GLY A 1 118 ? 2.791 7.846 6.963 1.00 49.41 118 GLY A N 1
ATOM 791 C CA . GLY A 1 118 ? 1.616 7.229 7.621 1.00 49.41 118 GLY A CA 1
ATOM 792 C C . GLY A 1 118 ? 0.440 8.180 7.790 1.00 49.41 118 GLY A C 1
ATOM 793 O O . GLY A 1 118 ? -0.202 8.254 8.837 1.00 49.41 118 GLY A O 1
ATOM 794 N N . GLY A 1 119 ? 0.263 8.996 6.753 1.00 46.06 119 GLY A N 1
ATOM 795 C CA . GLY A 1 119 ? -0.613 10.158 6.745 1.00 46.06 119 GLY A CA 1
ATOM 796 C C . GLY A 1 119 ? 0.108 11.491 6.956 1.00 46.06 119 GLY A C 1
ATOM 797 O O . GLY A 1 119 ? -0.479 12.531 6.673 1.00 46.06 119 GLY A O 1
ATOM 798 N N . PHE A 1 120 ? 1.373 11.510 7.383 1.00 45.00 120 PHE A N 1
ATOM 799 C CA . PHE A 1 120 ? 2.066 12.759 7.699 1.00 45.00 120 PHE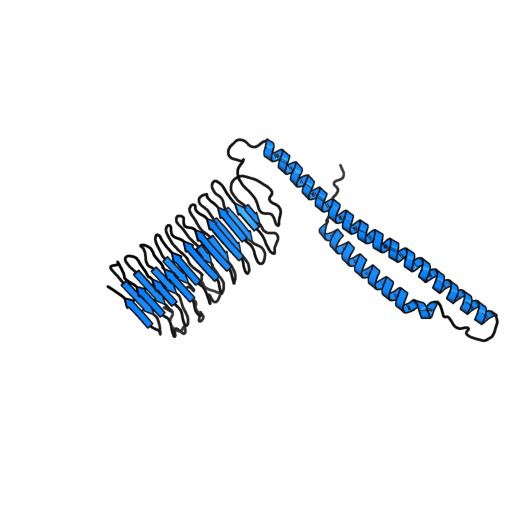 A CA 1
ATOM 800 C C . PHE A 1 120 ? 3.119 13.129 6.664 1.00 45.00 120 PHE A C 1
ATOM 802 O O . PHE A 1 120 ? 4.261 12.681 6.707 1.00 45.00 120 PHE A O 1
ATOM 809 N N . GLN A 1 121 ? 2.706 14.013 5.754 1.00 51.25 121 GLN A N 1
ATOM 810 C CA . GLN A 1 121 ? 3.584 14.700 4.819 1.00 51.25 121 GLN A CA 1
ATOM 811 C C . GLN A 1 121 ? 4.460 15.738 5.551 1.00 51.25 121 GLN A C 1
ATOM 813 O O . GLN A 1 121 ? 3.984 16.842 5.801 1.00 51.25 121 GLN A O 1
ATOM 818 N N . LEU A 1 122 ? 5.700 15.399 5.939 1.00 48.38 122 LEU A N 1
ATOM 819 C CA . LEU A 1 122 ? 6.546 16.274 6.775 1.00 48.38 122 LEU A CA 1
ATOM 820 C C . LEU A 1 122 ? 7.121 17.481 6.001 1.00 48.38 122 LEU A C 1
ATOM 822 O O . LEU A 1 122 ? 6.967 18.586 6.511 1.00 48.38 122 LEU A O 1
ATOM 826 N N . PHE A 1 123 ? 7.752 17.294 4.816 1.00 55.44 123 PHE A N 1
ATOM 827 C CA . PHE A 1 123 ? 8.320 18.353 3.934 1.00 55.44 123 PHE A CA 1
ATOM 828 C C . PHE A 1 123 ? 8.944 17.877 2.587 1.00 55.44 123 PHE A C 1
ATOM 830 O O . PHE A 1 123 ? 9.194 16.687 2.425 1.00 55.44 123 PHE A O 1
ATOM 837 N N . GLN A 1 124 ? 9.382 18.890 1.796 1.00 52.38 124 GLN A N 1
ATOM 838 C CA . GLN A 1 124 ? 10.722 19.175 1.183 1.00 52.38 124 GLN A CA 1
ATOM 839 C C . GLN A 1 124 ? 11.159 18.526 -0.125 1.00 52.38 124 GLN A C 1
ATOM 841 O O . GLN A 1 124 ? 10.959 17.336 -0.239 1.00 52.38 124 GLN A O 1
ATOM 846 N N . SER A 1 125 ? 11.886 19.272 -0.994 1.00 52.47 125 SER A N 1
ATOM 847 C CA . SER A 1 125 ? 12.546 18.917 -2.294 1.00 52.47 125 SER A CA 1
ATOM 848 C C . SER A 1 125 ? 13.174 17.507 -2.435 1.00 52.47 125 SER A C 1
ATOM 850 O O . SER A 1 125 ? 13.936 17.099 -1.567 1.00 52.47 125 SER A O 1
ATOM 852 N N . GLY A 1 126 ? 12.941 16.792 -3.556 1.00 63.53 126 GLY A N 1
ATOM 853 C CA . GLY A 1 126 ? 13.289 15.368 -3.768 1.00 63.53 126 GLY A CA 1
ATOM 854 C C . GLY A 1 126 ? 12.254 14.256 -3.406 1.00 63.53 126 GLY A C 1
ATOM 855 O O . GLY A 1 126 ? 11.346 13.952 -4.183 1.00 63.53 126 GLY A O 1
ATOM 856 N N . SER A 1 127 ? 12.498 13.515 -2.305 1.00 70.56 127 SER A N 1
ATOM 857 C CA . SER A 1 127 ? 12.042 12.116 -2.074 1.00 70.56 127 SER A CA 1
ATOM 858 C C . SER A 1 127 ? 11.066 11.894 -0.903 1.00 70.56 127 SER A C 1
ATOM 860 O O . SER A 1 127 ? 11.233 12.476 0.165 1.00 70.56 127 SER A O 1
ATOM 862 N N . ALA A 1 128 ? 10.147 10.928 -1.059 1.00 75.50 128 ALA A N 1
ATOM 863 C CA . ALA A 1 128 ? 9.129 10.549 -0.077 1.00 75.50 128 ALA A CA 1
ATOM 864 C C . ALA A 1 128 ? 9.241 9.106 0.415 1.00 75.50 128 ALA A C 1
ATOM 866 O O . ALA A 1 128 ? 9.465 8.177 -0.357 1.00 75.50 128 ALA A O 1
ATOM 867 N N . LYS A 1 129 ? 8.972 8.900 1.704 1.00 83.12 129 LYS A N 1
ATOM 868 C CA . LYS A 1 129 ? 8.901 7.586 2.345 1.00 83.12 129 LYS A CA 1
ATOM 869 C C . LYS A 1 129 ? 7.621 7.474 3.180 1.00 83.12 129 LYS A C 1
ATOM 871 O O . LYS A 1 129 ? 7.171 8.505 3.651 1.00 83.12 129 LYS A O 1
ATOM 876 N N . ALA A 1 130 ? 7.056 6.277 3.329 1.00 72.69 130 ALA A N 1
ATOM 877 C CA . ALA A 1 130 ? 5.847 5.931 4.081 1.00 72.69 130 ALA A CA 1
ATOM 878 C C . ALA A 1 130 ? 5.998 4.522 4.668 1.00 72.69 130 ALA A C 1
ATOM 880 O O . ALA A 1 130 ? 6.232 3.592 3.899 1.00 72.69 130 ALA A O 1
ATOM 881 N N . THR A 1 131 ? 5.957 4.371 6.000 1.00 72.38 131 THR A N 1
ATOM 882 C CA . THR A 1 131 ? 6.229 3.082 6.675 1.00 72.38 131 THR A CA 1
ATOM 883 C C . THR A 1 131 ? 5.422 2.825 7.957 1.00 72.38 131 THR A C 1
ATOM 885 O O . THR A 1 131 ? 5.948 2.281 8.928 1.00 72.38 131 THR A O 1
ATOM 888 N N . SER A 1 132 ? 4.184 3.303 8.023 1.00 57.34 132 SER A N 1
ATOM 889 C CA . SER A 1 132 ? 3.293 3.186 9.184 1.00 57.34 132 SER A CA 1
ATOM 890 C C . SER A 1 132 ? 2.475 1.896 9.245 1.00 57.34 132 SER A C 1
ATOM 892 O O . SER A 1 132 ? 1.841 1.640 10.269 1.00 57.34 132 SER A O 1
ATOM 894 N N . GLY A 1 133 ? 2.493 1.076 8.190 1.00 67.25 133 GLY A N 1
ATOM 895 C CA . GLY A 1 133 ? 1.746 -0.174 8.140 1.00 67.25 133 GLY A CA 1
ATOM 896 C C . GLY A 1 133 ? 0.773 -0.233 6.967 1.00 67.25 133 GLY A C 1
ATOM 897 O O . GLY A 1 133 ? 1.128 0.026 5.823 1.00 67.25 133 GLY A O 1
ATOM 898 N N . MET A 1 134 ? -0.469 -0.642 7.234 1.00 74.75 134 MET A N 1
ATOM 899 C CA . MET A 1 134 ? -1.503 -0.745 6.200 1.00 74.75 134 MET A CA 1
ATOM 900 C C . MET A 1 134 ? -1.767 0.614 5.535 1.00 74.75 134 MET A C 1
ATOM 902 O O . MET A 1 134 ? -2.066 1.586 6.226 1.00 74.75 134 MET A O 1
ATOM 906 N N . GLY A 1 135 ? -1.749 0.652 4.200 1.00 69.50 135 GLY A N 1
ATOM 907 C CA . GLY A 1 135 ? -2.132 1.835 3.426 1.00 69.50 135 GLY A CA 1
ATOM 908 C C . GLY A 1 135 ? -1.076 2.939 3.379 1.00 69.50 135 GLY A C 1
ATOM 909 O O . GLY A 1 135 ? -1.425 4.116 3.290 1.00 69.50 135 GLY A O 1
ATOM 910 N N . ASP A 1 136 ? 0.205 2.586 3.454 1.00 77.75 136 ASP A N 1
ATOM 911 C CA . ASP A 1 136 ? 1.291 3.555 3.344 1.00 77.75 136 ASP A CA 1
ATOM 912 C C . ASP A 1 136 ? 1.307 4.251 1.976 1.00 77.75 136 ASP A C 1
ATOM 914 O O . ASP A 1 136 ? 1.215 3.608 0.933 1.00 77.75 136 ASP A O 1
ATOM 918 N N . VAL A 1 137 ? 1.461 5.579 1.964 1.00 81.50 137 VAL A N 1
ATOM 919 C CA . VAL A 1 137 ? 1.477 6.384 0.731 1.00 81.50 137 VAL A CA 1
ATOM 920 C C . VAL A 1 137 ? 2.703 7.277 0.695 1.00 81.50 137 VAL A C 1
ATOM 922 O O . VAL A 1 137 ? 2.816 8.215 1.484 1.00 81.50 137 VAL A O 1
ATOM 925 N N . ALA A 1 138 ? 3.588 7.041 -0.269 1.00 85.06 138 ALA A N 1
ATOM 926 C CA . ALA A 1 138 ? 4.750 7.880 -0.530 1.00 85.06 138 ALA A CA 1
ATOM 927 C C . ALA A 1 138 ? 4.623 8.560 -1.891 1.00 85.06 138 ALA A C 1
ATOM 929 O O . ALA A 1 138 ? 4.409 7.897 -2.904 1.00 85.06 138 ALA A O 1
ATOM 930 N N . PHE A 1 139 ? 4.792 9.883 -1.918 1.00 83.44 139 PHE A N 1
ATOM 931 C CA . PHE A 1 139 ? 4.667 10.676 -3.137 1.00 83.44 139 PHE A CA 1
ATOM 932 C C . PHE A 1 139 ? 5.824 11.657 -3.281 1.00 83.44 139 PHE A C 1
ATOM 934 O O . PHE A 1 139 ? 5.957 12.557 -2.456 1.00 83.44 139 PHE A O 1
ATOM 941 N N . ALA A 1 140 ? 6.625 11.498 -4.332 1.00 83.12 140 ALA A N 1
ATOM 942 C CA . ALA A 1 140 ? 7.858 12.247 -4.544 1.00 83.12 140 ALA A CA 1
ATOM 943 C C . ALA A 1 140 ? 7.879 12.949 -5.915 1.00 83.12 140 ALA A C 1
ATOM 945 O O . ALA A 1 140 ? 7.564 12.321 -6.933 1.00 83.12 140 ALA A O 1
ATOM 946 N N . PHE A 1 141 ? 8.294 14.221 -5.947 1.00 78.31 141 PHE A N 1
ATOM 947 C CA . PHE A 1 141 ? 8.385 15.064 -7.150 1.00 78.31 141 PHE A CA 1
ATOM 948 C C . PHE A 1 141 ? 9.628 15.969 -7.135 1.00 78.31 141 PHE A C 1
ATOM 950 O O . PHE A 1 141 ? 10.163 16.278 -6.076 1.00 78.31 141 PHE A O 1
ATOM 957 N N . GLY A 1 142 ? 10.065 16.424 -8.312 1.00 67.75 142 GLY A N 1
ATOM 958 C CA . GLY A 1 142 ? 11.241 17.296 -8.452 1.00 67.75 142 GLY A CA 1
ATOM 959 C C . GLY A 1 142 ? 12.569 16.524 -8.541 1.00 67.75 142 GLY A C 1
ATOM 960 O O . GLY A 1 142 ? 12.548 15.302 -8.442 1.00 67.75 142 GLY A O 1
ATOM 961 N N . PRO A 1 143 ? 13.720 17.203 -8.754 1.00 73.62 143 PRO A N 1
ATOM 962 C CA . PRO A 1 143 ? 15.026 16.587 -9.052 1.00 73.62 143 PRO A CA 1
ATOM 963 C C . PRO A 1 143 ? 15.431 15.453 -8.088 1.00 73.62 143 PRO A C 1
ATOM 965 O O . PRO A 1 143 ? 15.478 15.664 -6.881 1.00 73.62 143 PRO A O 1
ATOM 968 N N . ASN A 1 144 ? 15.822 14.287 -8.632 1.00 75.12 144 ASN A N 1
ATOM 969 C CA . ASN A 1 144 ? 16.243 13.071 -7.909 1.00 75.12 144 ASN A CA 1
ATOM 970 C C . ASN A 1 144 ? 15.196 12.517 -6.921 1.00 75.12 144 ASN A C 1
ATOM 972 O O . ASN A 1 144 ? 15.494 12.260 -5.751 1.00 75.12 144 ASN A O 1
ATOM 976 N N . ASN A 1 145 ? 13.959 12.340 -7.369 1.00 80.19 145 ASN A N 1
ATOM 977 C CA . ASN A 1 145 ? 12.861 11.873 -6.528 1.00 80.19 145 ASN A CA 1
ATOM 978 C C . ASN A 1 145 ? 12.776 10.342 -6.460 1.00 80.19 145 ASN A C 1
ATOM 980 O O . ASN A 1 145 ? 12.809 9.612 -7.452 1.00 80.19 145 ASN A O 1
ATOM 984 N N . THR A 1 146 ? 12.586 9.867 -5.236 1.00 87.88 146 THR A N 1
ATOM 985 C CA . THR A 1 146 ? 12.339 8.470 -4.892 1.00 87.88 146 THR 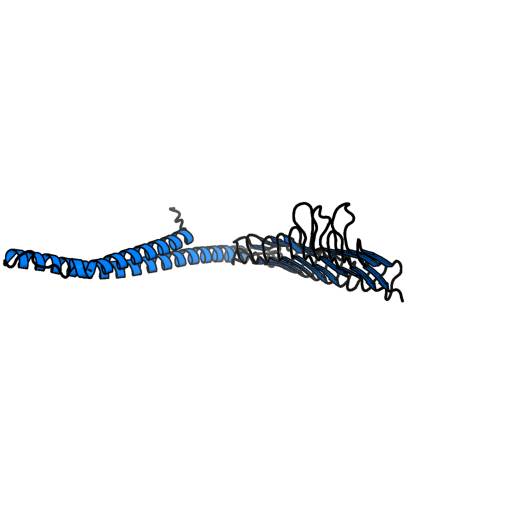A CA 1
ATOM 986 C C . THR A 1 146 ? 11.103 8.391 -4.012 1.00 87.88 146 THR A C 1
ATOM 988 O O . THR A 1 146 ? 10.980 9.163 -3.063 1.00 87.88 146 THR A O 1
ATOM 991 N N . ALA A 1 147 ? 10.198 7.460 -4.305 1.00 89.25 147 ALA A N 1
ATOM 992 C CA . ALA A 1 147 ? 9.037 7.176 -3.470 1.00 89.25 147 ALA A CA 1
ATOM 993 C C . ALA A 1 147 ? 9.134 5.772 -2.874 1.00 89.25 147 ALA A C 1
ATOM 995 O O . ALA A 1 147 ? 9.364 4.811 -3.603 1.00 89.25 147 ALA A O 1
ATOM 996 N N . ILE A 1 148 ? 8.955 5.651 -1.560 1.00 89.44 148 ILE A N 1
ATOM 997 C CA . ILE A 1 148 ? 9.063 4.379 -0.836 1.00 89.44 148 ILE A CA 1
ATOM 998 C C . ILE A 1 148 ? 7.855 4.204 0.075 1.00 89.44 148 ILE A C 1
ATOM 1000 O O . ILE A 1 148 ? 7.764 4.899 1.079 1.00 89.44 148 ILE A O 1
ATOM 1004 N N . ALA A 1 149 ? 6.959 3.271 -0.228 1.00 86.50 149 ALA A N 1
ATOM 1005 C CA . ALA A 1 149 ? 5.821 2.935 0.624 1.00 86.50 149 ALA A CA 1
ATOM 1006 C C . ALA A 1 149 ? 5.897 1.464 1.023 1.00 86.50 149 ALA A C 1
ATOM 1008 O O . ALA A 1 149 ? 5.635 0.589 0.205 1.00 86.50 149 ALA A O 1
ATOM 1009 N N . THR A 1 150 ? 6.318 1.187 2.255 1.00 79.06 150 THR A N 1
ATOM 1010 C CA . THR A 1 150 ? 6.653 -0.172 2.702 1.00 79.06 150 THR A CA 1
ATOM 1011 C C . THR A 1 150 ? 6.203 -0.390 4.132 1.00 79.06 150 THR A C 1
ATOM 1013 O O . THR A 1 150 ? 6.554 0.423 4.980 1.00 79.06 150 THR A O 1
ATOM 1016 N N . GLY A 1 151 ? 5.603 -1.534 4.448 1.00 64.75 151 GLY A N 1
ATOM 1017 C CA . GLY A 1 151 ? 5.315 -1.872 5.848 1.00 64.75 151 GLY A CA 1
ATOM 1018 C C . GLY A 1 151 ? 3.967 -2.527 6.099 1.00 64.75 151 GLY A C 1
ATOM 1019 O O . GLY A 1 151 ? 3.665 -2.836 7.251 1.00 64.75 151 GLY A O 1
ATOM 1020 N N . GLY A 1 152 ? 3.168 -2.787 5.067 1.00 70.62 152 GLY A N 1
ATOM 1021 C CA . GLY A 1 152 ? 1.857 -3.389 5.252 1.00 70.62 152 GLY A CA 1
ATOM 1022 C C . GLY A 1 152 ? 1.245 -3.914 3.968 1.00 70.62 152 GLY A C 1
ATOM 1023 O O . GLY A 1 152 ? 1.935 -4.320 3.041 1.00 70.62 152 GLY A O 1
ATOM 1024 N N . ILE A 1 153 ? -0.080 -3.952 3.966 1.00 79.12 153 ILE A N 1
ATOM 1025 C CA . ILE A 1 153 ? -0.882 -4.241 2.782 1.00 79.12 153 ILE A CA 1
ATOM 1026 C C . ILE A 1 153 ? -1.322 -2.915 2.149 1.00 79.12 153 ILE A C 1
ATOM 1028 O O . ILE A 1 153 ? -1.523 -1.938 2.880 1.00 79.12 153 ILE A O 1
ATOM 1032 N N . LEU A 1 154 ? -1.546 -2.889 0.834 1.00 82.25 154 LEU A N 1
ATOM 1033 C CA . LEU A 1 154 ? -2.063 -1.720 0.104 1.00 82.25 154 LEU A CA 1
ATOM 1034 C C . LEU A 1 154 ? -1.126 -0.491 0.125 1.00 82.25 154 LEU A C 1
ATOM 1036 O O . LEU A 1 154 ? -1.582 0.655 0.114 1.00 82.25 154 LEU A O 1
ATOM 1040 N N . SER A 1 155 ? 0.186 -0.702 0.143 1.00 86.06 155 SER A N 1
ATOM 1041 C CA . SER A 1 155 ? 1.174 0.380 0.105 1.00 86.06 155 SER A CA 1
ATOM 1042 C C . SER A 1 155 ? 1.323 0.931 -1.317 1.00 86.06 155 SER A C 1
ATOM 1044 O O . SER A 1 155 ? 1.371 0.178 -2.288 1.00 86.06 155 SER A O 1
ATOM 1046 N N . THR A 1 156 ? 1.417 2.252 -1.470 1.00 88.31 156 THR A N 1
ATOM 1047 C CA . THR A 1 156 ? 1.548 2.925 -2.770 1.00 88.31 156 THR A CA 1
ATOM 1048 C C . THR A 1 156 ? 2.729 3.884 -2.791 1.00 88.31 156 THR A C 1
ATOM 1050 O O . THR A 1 156 ? 2.736 4.915 -2.116 1.00 88.31 156 THR A O 1
ATOM 1053 N N . ALA A 1 157 ? 3.714 3.575 -3.629 1.00 91.88 157 ALA A N 1
ATOM 1054 C CA . ALA A 1 157 ? 4.840 4.446 -3.919 1.00 91.88 157 ALA A CA 1
ATOM 1055 C C . ALA A 1 157 ? 4.651 5.117 -5.277 1.00 91.88 157 ALA A C 1
ATOM 1057 O O . ALA A 1 157 ? 4.476 4.450 -6.293 1.00 91.88 157 ALA A O 1
ATOM 1058 N N . THR A 1 158 ? 4.693 6.446 -5.307 1.00 93.19 158 THR A N 1
ATOM 1059 C CA . THR A 1 158 ? 4.556 7.243 -6.527 1.00 93.19 158 THR A CA 1
ATOM 1060 C C . THR A 1 158 ? 5.711 8.219 -6.681 1.00 93.19 158 THR A C 1
ATOM 1062 O O . THR A 1 158 ? 5.829 9.184 -5.926 1.00 93.19 158 THR A O 1
ATOM 1065 N N . ALA A 1 159 ? 6.537 7.999 -7.700 1.00 90.56 159 ALA A N 1
ATOM 1066 C CA . ALA A 1 159 ? 7.602 8.916 -8.084 1.00 90.56 159 ALA A CA 1
ATOM 1067 C C . ALA A 1 159 ? 7.272 9.564 -9.435 1.00 90.56 159 ALA A C 1
ATOM 1069 O O . ALA A 1 159 ? 7.094 8.881 -10.449 1.00 90.56 159 ALA A O 1
ATOM 1070 N N . ILE A 1 160 ? 7.187 10.895 -9.453 1.00 86.94 160 ILE A N 1
ATOM 1071 C CA . ILE A 1 160 ? 6.918 11.677 -10.659 1.00 86.94 160 ILE A CA 1
ATOM 1072 C C . ILE A 1 160 ? 8.091 12.612 -10.944 1.00 86.94 160 ILE A C 1
ATOM 1074 O O . ILE A 1 160 ? 8.283 13.620 -10.271 1.00 86.94 160 ILE A O 1
ATOM 1078 N N . GLY A 1 161 ? 8.796 12.322 -12.034 1.00 82.00 161 GLY A N 1
ATOM 1079 C CA . GLY A 1 161 ? 9.480 13.366 -12.784 1.00 82.00 161 GLY A CA 1
ATOM 1080 C C . GLY A 1 161 ? 10.917 13.793 -12.456 1.00 82.00 161 GLY A C 1
ATOM 1081 O O . GLY A 1 161 ? 11.269 14.856 -12.947 1.00 82.00 161 GLY A O 1
ATOM 1082 N N . SER A 1 162 ? 11.799 13.092 -11.747 1.00 67.88 162 SER A N 1
ATOM 1083 C CA . SER A 1 162 ? 13.264 13.251 -11.928 1.00 67.88 162 SER A CA 1
ATOM 1084 C C . SER A 1 162 ? 14.142 12.009 -11.638 1.00 67.88 162 SER A C 1
ATOM 1086 O O . SER A 1 162 ? 14.507 11.690 -10.515 1.00 67.88 162 SER A O 1
ATOM 1088 N N . ASN A 1 163 ? 14.615 11.381 -12.710 1.00 67.50 163 ASN A N 1
ATOM 1089 C CA . ASN A 1 163 ? 15.451 10.183 -12.824 1.00 67.50 163 ASN A CA 1
ATOM 1090 C C . ASN A 1 163 ? 15.135 9.029 -11.821 1.00 67.50 163 ASN A C 1
ATOM 1092 O O . ASN A 1 163 ? 16.032 8.536 -11.156 1.00 67.50 163 ASN A O 1
ATOM 1096 N N . ASN A 1 164 ? 13.862 8.610 -11.752 1.00 72.69 164 ASN A N 1
ATOM 1097 C CA . ASN A 1 164 ? 13.080 8.065 -10.622 1.00 72.69 164 ASN A CA 1
ATOM 1098 C C . ASN A 1 164 ? 13.285 6.616 -10.158 1.00 72.69 164 ASN A C 1
ATOM 1100 O O . ASN A 1 164 ? 13.543 5.725 -10.959 1.00 72.69 164 ASN A O 1
ATOM 1104 N N . VAL A 1 165 ? 12.864 6.385 -8.905 1.00 92.69 165 VAL A N 1
ATOM 1105 C CA . VAL A 1 165 ? 12.621 5.077 -8.276 1.00 92.69 165 VAL A CA 1
ATOM 1106 C C . VAL A 1 165 ? 11.292 5.096 -7.495 1.00 92.69 165 VAL A C 1
ATOM 1108 O O . VAL A 1 165 ? 11.079 5.985 -6.668 1.00 92.69 165 VAL A O 1
ATOM 1111 N N . ALA A 1 166 ? 10.405 4.119 -7.713 1.00 93.94 166 ALA A N 1
ATOM 1112 C CA . ALA A 1 166 ? 9.244 3.859 -6.848 1.00 93.94 166 ALA A CA 1
ATOM 1113 C C . ALA A 1 166 ? 9.309 2.440 -6.277 1.00 93.94 166 ALA A C 1
ATOM 1115 O O . ALA A 1 166 ? 9.470 1.481 -7.028 1.00 93.94 166 ALA A O 1
ATOM 1116 N N . LEU A 1 167 ? 9.189 2.324 -4.956 1.00 93.06 167 LEU A N 1
ATOM 1117 C CA . LEU A 1 167 ? 9.408 1.091 -4.207 1.00 93.06 167 LEU A CA 1
ATOM 1118 C C . LEU A 1 167 ? 8.254 0.822 -3.250 1.00 93.06 167 LEU A C 1
ATOM 1120 O O . LEU A 1 167 ? 8.008 1.618 -2.340 1.00 93.06 167 LEU A O 1
ATOM 1124 N N . SER A 1 168 ? 7.624 -0.334 -3.391 1.00 90.00 168 SER A N 1
ATOM 1125 C CA . SER A 1 168 ? 6.718 -0.871 -2.378 1.00 90.00 168 SER A CA 1
ATOM 1126 C C . SER A 1 168 ? 7.028 -2.329 -2.042 1.00 90.00 168 SER A C 1
ATOM 1128 O O . SER A 1 168 ? 7.775 -3.000 -2.755 1.00 90.00 168 SER A O 1
ATOM 1130 N N . ASN A 1 169 ? 6.565 -2.799 -0.885 1.00 84.94 169 ASN A N 1
ATOM 1131 C CA . ASN A 1 169 ? 6.856 -4.145 -0.398 1.00 84.94 169 ASN A CA 1
ATOM 1132 C C . ASN A 1 169 ? 5.788 -4.593 0.603 1.00 84.94 169 ASN A C 1
ATOM 1134 O O . ASN A 1 169 ? 5.635 -3.965 1.661 1.00 84.94 169 ASN A O 1
ATOM 1138 N N . GLY A 1 170 ? 5.116 -5.695 0.273 1.00 83.06 170 GLY A N 1
ATOM 1139 C CA . GLY A 1 170 ? 3.909 -6.128 0.951 1.00 83.06 170 GLY A CA 1
ATOM 1140 C C . GLY A 1 170 ? 2.969 -6.940 0.061 1.00 83.06 170 GLY A C 1
ATOM 1141 O O . GLY A 1 170 ? 3.371 -7.588 -0.905 1.00 83.06 170 GLY A O 1
ATOM 1142 N N . LEU A 1 171 ? 1.697 -6.940 0.448 1.00 86.38 171 LEU A N 1
ATOM 1143 C CA . LEU A 1 171 ? 0.598 -7.579 -0.276 1.00 86.38 171 LEU A CA 1
ATOM 1144 C C . LEU A 1 171 ? -0.274 -6.483 -0.893 1.00 86.38 171 LEU A C 1
ATOM 1146 O O . LEU A 1 171 ? -0.676 -5.572 -0.166 1.00 86.38 171 LEU A O 1
ATOM 1150 N N . LEU A 1 172 ? -0.675 -6.629 -2.159 1.00 88.69 172 LEU A N 1
ATOM 1151 C CA . LEU A 1 172 ? -1.544 -5.656 -2.851 1.00 88.69 172 LEU A CA 1
ATOM 1152 C C . LEU A 1 172 ? -0.907 -4.265 -2.987 1.00 88.69 172 LEU A C 1
ATOM 1154 O O . LEU A 1 172 ? -1.591 -3.239 -2.947 1.00 88.69 172 LEU A O 1
ATOM 1158 N N . ASP A 1 173 ? 0.408 -4.226 -3.134 1.00 90.56 173 ASP A N 1
ATOM 1159 C CA . ASP A 1 173 ? 1.176 -3.000 -3.195 1.00 90.56 173 ASP A CA 1
ATOM 1160 C C . ASP A 1 173 ? 1.349 -2.493 -4.630 1.00 90.56 173 ASP A C 1
ATOM 1162 O O . ASP A 1 173 ? 1.365 -3.246 -5.604 1.00 90.56 173 ASP A O 1
ATOM 1166 N N . ASN A 1 174 ? 1.530 -1.179 -4.752 1.00 92.81 174 ASN A N 1
ATOM 1167 C CA . ASN A 1 174 ? 1.658 -0.488 -6.026 1.00 92.81 174 ASN A CA 1
ATOM 1168 C C . ASN A 1 174 ? 2.932 0.359 -6.056 1.00 92.81 174 ASN A C 1
ATOM 1170 O O . ASN A 1 174 ? 3.152 1.205 -5.185 1.00 92.81 174 ASN A O 1
ATOM 1174 N N . ALA A 1 175 ? 3.735 0.184 -7.098 1.00 95.25 175 ALA A N 1
ATOM 1175 C CA . ALA A 1 175 ? 4.817 1.090 -7.445 1.00 95.25 175 ALA A CA 1
ATOM 1176 C C . ALA A 1 175 ? 4.501 1.745 -8.786 1.00 95.25 175 ALA A C 1
ATOM 1178 O O . ALA A 1 175 ? 4.384 1.086 -9.820 1.00 95.25 175 ALA A O 1
ATOM 1179 N N . PHE A 1 176 ? 4.372 3.065 -8.764 1.00 96.56 176 PHE A N 1
ATOM 1180 C CA . PHE A 1 176 ? 4.095 3.862 -9.942 1.00 96.56 176 PHE A CA 1
ATOM 1181 C C . PHE A 1 176 ? 5.234 4.845 -10.176 1.00 96.56 176 PHE A C 1
ATOM 1183 O O . PHE A 1 176 ? 5.519 5.721 -9.353 1.00 96.56 176 PHE A O 1
ATOM 1190 N N . VAL A 1 177 ? 5.858 4.731 -11.343 1.00 96.25 177 VAL A N 1
ATOM 1191 C CA . VAL A 1 177 ? 6.754 5.761 -11.853 1.00 96.25 177 VAL A CA 1
ATOM 1192 C C . VAL A 1 177 ? 6.135 6.401 -13.075 1.00 96.25 177 VAL A C 1
ATOM 1194 O O . VAL A 1 177 ? 5.851 5.747 -14.080 1.00 96.25 177 VAL A O 1
ATOM 1197 N N . ARG A 1 178 ? 6.044 7.729 -13.039 1.00 92.19 178 ARG A N 1
ATOM 1198 C CA . ARG A 1 178 ? 5.879 8.515 -14.255 1.00 92.19 178 ARG A CA 1
ATOM 1199 C C . ARG A 1 178 ? 7.193 9.197 -14.567 1.00 92.19 178 ARG A C 1
ATOM 1201 O O . ARG A 1 178 ? 7.597 10.136 -13.883 1.00 92.19 178 ARG A O 1
ATOM 1208 N N . GLY A 1 179 ? 7.817 8.760 -15.651 1.00 71.94 179 GLY A N 1
ATOM 1209 C CA . GLY A 1 179 ? 8.398 9.768 -16.515 1.00 71.94 179 GLY A CA 1
ATOM 1210 C C . GLY A 1 179 ? 9.626 10.574 -16.029 1.00 71.94 179 GLY A C 1
ATOM 1211 O O . GLY A 1 179 ? 9.550 11.777 -16.171 1.00 71.94 179 GLY A O 1
ATOM 1212 N N . THR A 1 180 ? 10.705 9.997 -15.480 1.00 63.44 180 THR A N 1
ATOM 1213 C CA . THR A 1 180 ? 12.120 10.386 -15.792 1.00 63.44 180 THR A CA 1
ATOM 1214 C C . THR A 1 180 ? 13.099 9.280 -15.367 1.00 63.44 180 THR A C 1
ATOM 1216 O O . THR A 1 180 ? 12.852 8.729 -14.306 1.00 63.44 180 THR A O 1
ATOM 1219 N N . GLY A 1 181 ? 14.193 8.977 -16.084 1.00 74.12 181 GLY A N 1
ATOM 1220 C CA . GLY A 1 181 ? 15.186 7.900 -15.808 1.00 74.12 181 GLY A CA 1
ATOM 1221 C C . GLY A 1 181 ? 14.683 6.450 -15.600 1.00 74.12 181 GLY A C 1
ATOM 1222 O O . GLY A 1 181 ? 15.229 5.565 -16.237 1.00 74.12 181 GLY A O 1
ATOM 1223 N N . SER A 1 182 ? 13.586 6.265 -14.845 1.00 82.19 182 SER A N 1
ATOM 1224 C CA . SER A 1 182 ? 12.773 5.087 -14.489 1.00 82.19 182 SER A CA 1
ATOM 1225 C C . SER A 1 182 ? 13.344 4.108 -13.483 1.00 82.19 182 SER A C 1
ATOM 1227 O O . SER A 1 182 ? 14.543 3.894 -13.455 1.00 82.19 182 SER A O 1
ATOM 1229 N N . PHE A 1 183 ? 12.411 3.470 -12.767 1.00 70.75 183 PHE A N 1
ATOM 1230 C CA . PHE A 1 183 ? 12.418 2.101 -12.239 1.00 70.75 183 PHE A CA 1
ATOM 1231 C C . PHE A 1 183 ? 11.264 1.984 -11.212 1.00 70.75 183 PHE A C 1
ATOM 1233 O O . PHE A 1 183 ? 11.247 2.729 -10.231 1.00 70.75 183 PHE A O 1
ATOM 1240 N N . ALA A 1 184 ? 10.292 1.090 -11.410 1.00 95.69 184 ALA A N 1
ATOM 1241 C CA . ALA A 1 184 ? 9.222 0.765 -10.456 1.00 95.69 184 ALA A CA 1
ATOM 1242 C C . ALA A 1 184 ? 9.365 -0.681 -9.975 1.00 95.69 184 ALA A C 1
ATOM 1244 O O . ALA A 1 184 ? 9.505 -1.593 -10.790 1.00 95.69 184 ALA A O 1
ATOM 1245 N N . LEU A 1 185 ? 9.285 -0.887 -8.663 1.00 93.31 185 LEU A N 1
ATOM 1246 C CA . LEU A 1 185 ? 9.475 -2.192 -8.049 1.00 93.31 185 LEU A CA 1
ATOM 1247 C C . LEU A 1 185 ? 8.527 -2.411 -6.882 1.00 93.31 185 LEU A C 1
ATOM 1249 O O . LEU A 1 185 ? 8.430 -1.590 -5.968 1.00 93.31 185 LEU A O 1
ATOM 1253 N N . THR A 1 186 ? 7.917 -3.586 -6.898 1.00 90.25 186 THR A N 1
ATOM 1254 C CA . THR A 1 186 ? 7.181 -4.150 -5.774 1.00 90.25 186 THR A CA 1
ATOM 1255 C C . THR A 1 186 ? 7.759 -5.513 -5.379 1.00 90.25 186 THR A C 1
ATOM 1257 O O . THR A 1 186 ? 8.344 -6.216 -6.208 1.00 90.25 186 THR A O 1
ATOM 1260 N N . ALA A 1 187 ? 7.576 -5.916 -4.122 1.00 85.56 187 ALA A N 1
ATOM 1261 C CA . ALA A 1 187 ? 7.934 -7.249 -3.630 1.00 85.56 187 ALA A CA 1
ATOM 1262 C C . ALA A 1 187 ? 6.816 -7.836 -2.754 1.00 85.56 187 ALA A C 1
ATOM 1264 O O . ALA A 1 187 ? 6.187 -7.099 -1.99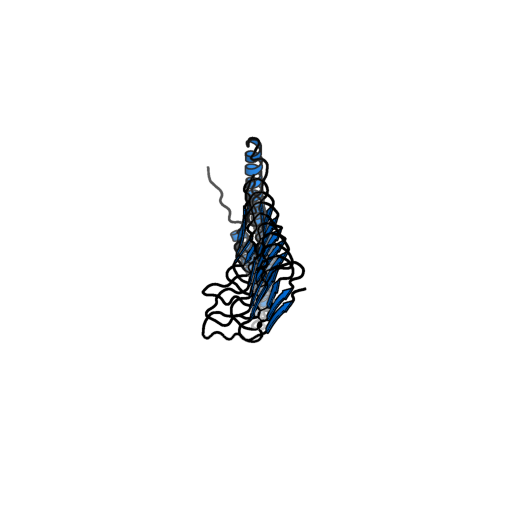7 1.00 85.56 187 ALA A O 1
ATOM 1265 N N . GLY A 1 188 ? 6.573 -9.147 -2.862 1.00 82.94 188 GLY A N 1
ATOM 1266 C CA . GLY A 1 188 ? 5.441 -9.854 -2.248 1.00 82.94 188 GLY A CA 1
ATOM 1267 C C . GLY A 1 188 ? 4.397 -10.276 -3.287 1.00 82.94 188 GLY A C 1
ATOM 1268 O O . GLY A 1 188 ? 4.685 -10.229 -4.470 1.00 82.94 188 GLY A O 1
ATOM 1269 N N . ASN A 1 189 ? 3.198 -10.684 -2.863 1.00 84.94 189 ASN A N 1
ATOM 1270 C CA . ASN A 1 189 ? 2.164 -11.192 -3.782 1.00 84.94 189 ASN A CA 1
ATOM 1271 C C . ASN A 1 189 ? 1.138 -10.117 -4.160 1.00 84.94 189 ASN A C 1
ATOM 1273 O O . ASN A 1 189 ? 0.841 -9.239 -3.344 1.00 84.94 189 ASN A O 1
ATOM 1277 N N . LEU A 1 190 ? 0.468 -10.308 -5.302 1.00 89.50 190 LEU A N 1
ATOM 1278 C CA . LEU A 1 190 ? -0.635 -9.459 -5.780 1.00 89.50 190 LEU A CA 1
ATOM 1279 C C . LEU A 1 190 ? -0.209 -8.012 -6.046 1.00 89.50 190 LEU A C 1
ATOM 1281 O O . LEU A 1 190 ? -0.995 -7.086 -5.840 1.00 89.50 190 LEU A O 1
ATOM 1285 N N . ASN A 1 191 ? 1.033 -7.798 -6.460 1.00 91.31 191 ASN A N 1
ATOM 1286 C CA . ASN A 1 191 ? 1.584 -6.464 -6.582 1.00 91.31 191 ASN A CA 1
ATOM 1287 C C . ASN A 1 191 ? 1.592 -5.947 -8.020 1.00 91.31 191 ASN A C 1
ATOM 1289 O O . ASN A 1 191 ? 1.598 -6.704 -8.989 1.00 91.31 191 ASN A O 1
ATOM 1293 N N . SER A 1 192 ? 1.629 -4.623 -8.155 1.00 95.06 192 SER A N 1
ATOM 1294 C CA . SER A 1 192 ? 1.647 -3.951 -9.450 1.00 95.06 192 SER A CA 1
ATOM 1295 C C . SER A 1 192 ? 2.787 -2.944 -9.538 1.00 95.06 192 SER A C 1
ATOM 1297 O O . SER A 1 192 ? 2.824 -1.954 -8.802 1.00 95.06 192 SER A O 1
ATOM 1299 N N . ALA A 1 193 ? 3.708 -3.168 -10.475 1.00 96.56 193 ALA A N 1
ATOM 1300 C CA . ALA A 1 193 ? 4.692 -2.179 -10.887 1.00 96.56 193 ALA A CA 1
ATOM 1301 C C . ALA A 1 193 ? 4.307 -1.619 -12.252 1.00 96.56 193 ALA A C 1
ATOM 1303 O O . ALA A 1 193 ? 4.079 -2.347 -13.223 1.00 96.56 193 ALA A O 1
ATOM 1304 N N . SER A 1 194 ? 4.279 -0.296 -12.345 1.00 98.00 194 SER A N 1
ATOM 1305 C CA . SER A 1 194 ? 3.982 0.385 -13.594 1.00 98.00 194 SER A CA 1
ATOM 1306 C C . SER A 1 194 ? 4.932 1.542 -13.837 1.00 98.00 194 SER A C 1
ATOM 1308 O O . SER A 1 194 ? 5.177 2.391 -12.974 1.00 98.00 194 SER A O 1
ATOM 1310 N N . VAL A 1 195 ? 5.461 1.575 -15.057 1.00 97.75 195 VAL A N 1
ATOM 1311 C CA . VAL A 1 195 ? 6.273 2.678 -15.552 1.00 97.75 195 VAL A CA 1
ATOM 1312 C C . VAL A 1 195 ? 5.664 3.232 -16.823 1.00 97.75 195 VAL A C 1
ATOM 1314 O O . VAL A 1 195 ? 5.578 2.566 -17.853 1.00 97.75 195 VAL A O 1
ATOM 1317 N N . PHE A 1 196 ? 5.308 4.510 -16.774 1.00 95.75 196 PHE A N 1
ATOM 1318 C CA . PHE A 1 196 ? 5.136 5.300 -17.985 1.00 95.75 196 PHE A CA 1
ATOM 1319 C C . PHE A 1 196 ? 6.502 5.866 -18.361 1.00 95.75 196 PHE A C 1
ATOM 1321 O O . PHE A 1 196 ? 7.085 6.649 -17.601 1.00 95.75 196 PHE A O 1
ATOM 1328 N N . GLY A 1 197 ? 7.009 5.345 -19.483 1.00 71.31 197 GLY A N 1
ATOM 1329 C CA . GLY A 1 197 ? 8.404 5.182 -19.852 1.00 71.31 197 GLY A CA 1
ATOM 1330 C C . GLY A 1 197 ? 9.324 6.335 -19.496 1.00 71.31 197 GLY A C 1
ATOM 1331 O O . GLY A 1 197 ? 8.999 7.501 -19.691 1.00 71.31 197 GLY A O 1
ATOM 1332 N N . ASN A 1 198 ? 10.533 5.966 -19.093 1.00 68.06 198 ASN A N 1
ATOM 1333 C CA . ASN A 1 198 ? 11.778 6.748 -19.242 1.00 68.06 198 ASN A CA 1
ATOM 1334 C C . ASN A 1 198 ? 12.809 5.780 -19.730 1.00 68.06 198 ASN A C 1
ATOM 1336 O O . ASN A 1 198 ? 12.389 4.832 -20.344 1.00 68.06 198 ASN A O 1
ATOM 1340 N N . ASN A 1 199 ? 14.094 5.836 -19.428 1.00 80.19 199 ASN A N 1
ATOM 1341 C CA . ASN A 1 199 ? 14.929 4.726 -19.891 1.00 80.19 199 ASN A CA 1
ATOM 1342 C C . ASN A 1 199 ? 14.537 3.322 -19.299 1.00 80.19 199 ASN A C 1
ATOM 1344 O O . ASN A 1 199 ? 15.131 2.341 -19.710 1.00 80.19 199 ASN A O 1
ATOM 1348 N N . SER A 1 200 ? 13.429 3.262 -18.524 1.00 82.94 200 SER A N 1
ATOM 1349 C CA . SER A 1 200 ? 12.496 2.185 -18.110 1.00 82.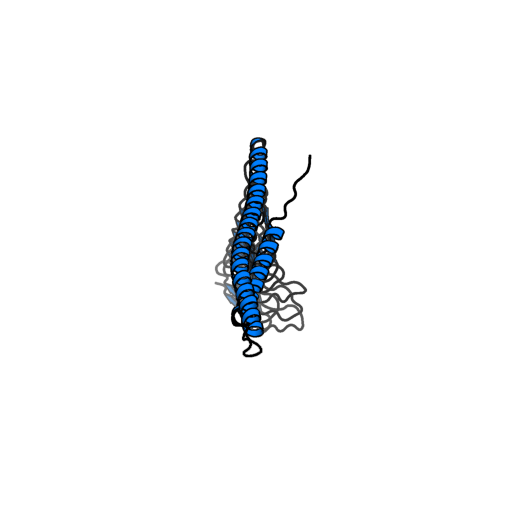94 200 SER A CA 1
ATOM 1350 C C . SER A 1 200 ? 13.009 1.205 -17.086 1.00 82.94 200 SER A C 1
ATOM 1352 O O . SER A 1 200 ? 14.199 1.103 -16.891 1.00 82.94 200 SER A O 1
ATOM 1354 N N . GLU A 1 201 ? 12.055 0.559 -16.410 1.00 68.56 201 GLU A N 1
ATOM 1355 C CA . GLU A 1 201 ? 12.125 -0.704 -15.650 1.00 68.56 201 GLU A CA 1
ATOM 1356 C C . GLU A 1 201 ? 10.845 -0.802 -14.794 1.00 68.56 201 GLU A C 1
ATOM 1358 O O . GLU A 1 201 ? 10.606 0.089 -13.998 1.00 68.56 201 GLU A O 1
ATOM 1363 N N . ALA A 1 202 ? 9.965 -1.791 -14.970 1.00 70.25 202 ALA A N 1
ATOM 1364 C CA . ALA A 1 202 ? 8.887 -2.120 -14.035 1.00 70.25 202 ALA A CA 1
ATOM 1365 C C . ALA A 1 202 ? 9.022 -3.613 -13.792 1.00 70.25 202 ALA A C 1
ATOM 1367 O O . ALA A 1 202 ? 8.802 -4.370 -14.736 1.00 70.25 202 ALA A O 1
ATOM 1368 N N . LEU A 1 203 ? 9.473 -4.037 -12.615 1.00 69.50 203 LEU A N 1
ATOM 1369 C CA . LEU A 1 203 ? 9.663 -5.457 -12.345 1.00 69.50 203 LEU A CA 1
ATOM 1370 C C . LEU A 1 203 ? 9.097 -5.818 -10.967 1.00 69.50 203 LEU A C 1
ATOM 1372 O O . LEU A 1 203 ? 9.439 -5.163 -9.990 1.00 69.50 203 LEU A O 1
ATOM 1376 N N . THR A 1 204 ? 8.242 -6.829 -10.859 1.00 79.50 204 THR A N 1
ATOM 1377 C CA . THR A 1 204 ? 7.600 -7.268 -9.607 1.00 79.50 204 THR A CA 1
ATOM 1378 C C . THR A 1 204 ? 8.196 -8.606 -9.170 1.00 79.50 204 THR A C 1
ATOM 1380 O O . THR A 1 204 ? 8.136 -9.585 -9.892 1.00 79.50 204 THR A O 1
ATOM 1383 N N . GLN A 1 205 ? 8.904 -8.598 -8.044 1.00 77.19 205 GLN A N 1
ATOM 1384 C CA . GLN A 1 205 ? 10.131 -9.374 -7.828 1.00 77.19 205 GLN A CA 1
ATOM 1385 C C . GLN A 1 205 ? 9.945 -10.851 -7.408 1.00 77.19 205 GLN A C 1
ATOM 1387 O O . GLN A 1 205 ? 10.108 -11.758 -8.221 1.00 77.19 205 GLN A O 1
ATOM 1392 N N . ILE A 1 206 ? 9.712 -11.098 -6.112 1.00 72.88 206 ILE A N 1
ATOM 1393 C CA . ILE A 1 206 ? 9.421 -12.411 -5.517 1.00 72.88 206 ILE A CA 1
ATOM 1394 C C . ILE A 1 206 ? 7.949 -12.369 -5.130 1.00 72.88 206 ILE A C 1
ATOM 1396 O O . ILE A 1 206 ? 7.576 -11.518 -4.319 1.00 72.88 206 ILE A O 1
ATOM 1400 N N . GLY A 1 207 ? 7.152 -13.298 -5.646 1.00 79.69 207 GLY A N 1
ATOM 1401 C CA . GLY A 1 207 ? 5.717 -13.271 -5.418 1.00 79.69 207 GLY A CA 1
ATOM 1402 C C . GLY A 1 207 ? 4.957 -14.212 -6.332 1.00 79.69 207 GLY A C 1
ATOM 1403 O O . GLY A 1 207 ? 5.545 -15.000 -7.064 1.00 79.69 207 GLY A O 1
ATOM 1404 N N . THR A 1 208 ? 3.638 -14.139 -6.217 1.00 81.88 208 THR A N 1
ATOM 1405 C CA . THR A 1 208 ? 2.661 -14.734 -7.125 1.00 81.88 208 THR A CA 1
ATOM 1406 C C . THR A 1 208 ? 1.672 -13.656 -7.514 1.00 81.88 208 THR A C 1
ATOM 1408 O O . THR A 1 208 ? 1.306 -12.818 -6.680 1.00 81.88 208 THR A O 1
ATOM 1411 N N . ASN A 1 209 ? 1.137 -13.781 -8.723 1.00 87.75 209 ASN A N 1
ATOM 1412 C CA . ASN A 1 209 ? 0.081 -12.928 -9.241 1.00 87.75 209 ASN A CA 1
ATOM 1413 C C . ASN A 1 209 ? 0.512 -11.463 -9.314 1.00 87.75 209 ASN A C 1
ATOM 1415 O O . ASN A 1 209 ? -0.252 -10.564 -8.949 1.00 87.75 209 ASN A O 1
ATOM 1419 N N . ASP A 1 210 ? 1.753 -11.238 -9.737 1.00 91.12 210 ASP A N 1
ATOM 1420 C CA . ASP A 1 210 ? 2.272 -9.896 -9.882 1.00 91.12 210 ASP A CA 1
ATOM 1421 C C . ASP A 1 210 ? 2.132 -9.384 -11.319 1.00 91.12 210 ASP A C 1
ATOM 1423 O O . ASP A 1 210 ? 2.079 -10.128 -12.300 1.00 91.12 210 ASP A O 1
ATOM 1427 N N . THR A 1 211 ? 2.032 -8.066 -11.456 1.00 94.62 211 THR A N 1
ATOM 1428 C CA . THR A 1 211 ? 1.857 -7.402 -12.746 1.00 94.62 211 THR A CA 1
ATOM 1429 C C . THR A 1 211 ? 2.908 -6.322 -12.941 1.00 94.62 211 THR A C 1
ATOM 1431 O O . THR A 1 211 ? 2.965 -5.334 -12.210 1.00 94.62 211 THR A O 1
ATOM 1434 N N . ALA A 1 212 ? 3.702 -6.474 -13.993 1.00 96.00 212 ALA A N 1
ATOM 1435 C CA . ALA A 1 212 ? 4.697 -5.519 -14.435 1.00 96.00 212 ALA A CA 1
ATOM 1436 C C . ALA A 1 212 ? 4.279 -4.921 -15.779 1.00 96.00 212 ALA A C 1
ATOM 1438 O O . ALA A 1 212 ? 4.107 -5.629 -16.772 1.00 96.00 212 ALA A O 1
ATOM 1439 N N . THR A 1 213 ? 4.127 -3.601 -15.832 1.00 97.94 213 THR A N 1
ATOM 1440 C CA . THR A 1 213 ? 3.674 -2.912 -17.047 1.00 97.94 213 THR A CA 1
ATOM 1441 C C . THR A 1 213 ? 4.555 -1.731 -17.393 1.00 97.94 213 THR A C 1
ATOM 1443 O O . THR A 1 213 ? 4.841 -0.873 -16.554 1.00 97.94 213 THR A O 1
ATOM 1446 N N . VAL A 1 214 ? 4.952 -1.652 -18.662 1.00 97.75 214 VAL A N 1
ATOM 1447 C CA . VAL A 1 214 ? 5.699 -0.512 -19.186 1.00 97.75 214 VAL A CA 1
ATOM 1448 C C . VAL A 1 214 ? 5.124 0.012 -20.475 1.00 97.75 214 VAL A C 1
ATOM 1450 O O . VAL A 1 214 ? 4.961 -0.693 -21.470 1.00 97.75 214 VAL A O 1
ATOM 1453 N N . PHE A 1 215 ? 4.919 1.321 -20.466 1.00 95.69 215 PHE A N 1
ATOM 1454 C CA . PHE A 1 215 ? 4.554 2.097 -21.635 1.00 95.69 215 PHE A CA 1
ATOM 1455 C C . PHE A 1 215 ? 5.792 2.847 -22.114 1.00 95.69 215 PHE A C 1
ATOM 1457 O O . PHE A 1 215 ? 6.017 3.993 -21.739 1.00 95.69 215 PHE A O 1
ATOM 1464 N N . GLY A 1 216 ? 6.605 2.110 -22.873 1.00 81.00 216 GLY A N 1
ATOM 1465 C CA . GLY A 1 216 ? 7.661 2.525 -23.786 1.00 81.00 216 GLY A CA 1
ATOM 1466 C C . GLY A 1 216 ? 8.539 3.707 -23.413 1.00 81.00 216 GLY A C 1
ATOM 1467 O O . GLY A 1 216 ? 8.114 4.848 -23.503 1.00 81.00 216 GLY A O 1
ATOM 1468 N N . ASN A 1 217 ? 9.806 3.410 -23.148 1.00 70.75 217 ASN A N 1
ATOM 1469 C CA . ASN A 1 217 ? 11.017 4.215 -23.384 1.00 70.75 217 ASN A CA 1
ATOM 1470 C C . ASN A 1 217 ? 12.173 3.300 -22.911 1.00 70.75 217 ASN A C 1
ATOM 1472 O O . ASN A 1 217 ? 12.019 2.744 -21.849 1.00 70.75 217 ASN A O 1
ATOM 1476 N N . GLY A 1 218 ? 13.278 3.045 -23.614 1.00 78.94 218 GLY A N 1
ATOM 1477 C CA . GLY A 1 218 ? 14.319 2.063 -23.194 1.00 78.94 218 GLY A CA 1
ATOM 1478 C C . GLY A 1 218 ? 13.945 0.563 -22.968 1.00 78.94 218 GLY A C 1
ATOM 1479 O O . GLY A 1 218 ? 14.723 -0.261 -23.414 1.00 78.94 218 GLY A O 1
ATOM 1480 N N . SER A 1 219 ? 12.794 0.248 -22.341 1.00 82.88 219 SER A N 1
ATOM 1481 C CA . SER A 1 219 ? 11.982 -0.981 -22.147 1.00 82.88 219 SER A CA 1
ATOM 1482 C C . SER A 1 219 ? 12.640 -2.318 -21.737 1.00 82.88 219 SER A C 1
ATOM 1484 O O . SER A 1 219 ? 13.829 -2.515 -21.880 1.00 82.88 219 SER A O 1
ATOM 1486 N N . VAL A 1 220 ? 11.895 -3.346 -21.307 1.00 71.31 220 VAL A N 1
ATOM 1487 C CA . VAL A 1 220 ? 11.350 -3.526 -19.942 1.00 71.31 220 VAL A CA 1
ATOM 1488 C C . VAL A 1 220 ? 9.875 -3.906 -19.895 1.00 71.31 220 VAL A C 1
ATOM 1490 O O . VAL A 1 220 ? 9.083 -3.082 -20.336 1.00 71.31 220 VAL A O 1
ATOM 1493 N N . ALA A 1 221 ? 9.553 -4.981 -19.157 1.00 76.50 221 ALA A N 1
ATOM 1494 C CA . ALA A 1 221 ? 8.693 -5.138 -17.961 1.00 76.50 221 ALA A CA 1
ATOM 1495 C C . ALA A 1 221 ? 8.884 -6.574 -17.449 1.00 76.50 221 ALA A C 1
ATOM 1497 O O . ALA A 1 221 ? 9.044 -7.463 -18.283 1.00 76.50 221 ALA A O 1
ATOM 1498 N N . PHE A 1 222 ? 8.888 -6.842 -16.141 1.00 76.56 222 PHE A N 1
ATOM 1499 C CA . PHE A 1 222 ? 9.140 -8.210 -15.676 1.00 76.56 222 PHE A CA 1
ATOM 1500 C C . PHE A 1 222 ? 8.447 -8.606 -14.374 1.00 76.56 222 PHE A C 1
ATOM 1502 O O . PHE A 1 222 ? 8.794 -8.102 -13.315 1.00 76.56 222 PHE A O 1
ATOM 1509 N N . ALA A 1 223 ? 7.541 -9.573 -14.394 1.00 78.00 223 ALA A N 1
ATOM 1510 C CA . ALA A 1 223 ? 6.770 -9.925 -13.203 1.00 78.00 223 ALA A CA 1
ATOM 1511 C C . ALA A 1 223 ? 7.273 -11.126 -12.378 1.00 78.00 223 ALA A C 1
ATOM 1513 O O . ALA A 1 223 ? 6.538 -11.622 -11.544 1.00 78.00 223 ALA A O 1
ATOM 1514 N N . GLY A 1 224 ? 8.544 -11.514 -12.542 1.00 69.56 224 GLY A N 1
ATOM 1515 C CA . GLY A 1 224 ? 9.374 -12.085 -11.462 1.00 69.56 224 GLY A CA 1
ATOM 1516 C C . GLY A 1 224 ? 9.498 -13.609 -11.405 1.00 69.56 224 GLY A C 1
ATOM 1517 O O . GLY A 1 224 ? 8.792 -14.301 -12.114 1.00 69.56 224 GLY A O 1
ATOM 1518 N N . GLY A 1 225 ? 10.455 -14.131 -10.613 1.00 64.31 225 GLY A N 1
ATOM 1519 C CA . GLY A 1 225 ? 10.762 -15.568 -10.413 1.00 64.31 225 GLY A CA 1
ATOM 1520 C C . GLY A 1 225 ? 12.256 -15.888 -10.152 1.00 64.31 225 GLY A C 1
ATOM 1521 O O . GLY A 1 225 ? 13.017 -16.048 -11.096 1.00 64.31 225 GLY A O 1
ATOM 1522 N N . SER A 1 226 ? 12.716 -15.971 -8.883 1.00 51.72 226 SER A N 1
ATOM 1523 C CA . SER A 1 226 ? 14.022 -16.571 -8.468 1.00 51.72 226 SER A CA 1
ATOM 1524 C C . SER A 1 226 ? 14.217 -16.621 -6.926 1.00 51.72 226 SER A C 1
ATOM 1526 O O . SER A 1 226 ? 13.704 -15.745 -6.231 1.00 51.72 226 SER A O 1
ATOM 1528 N N . PRO A 1 227 ? 15.025 -17.532 -6.328 1.00 50.03 227 PRO A N 1
ATOM 1529 C CA . PRO A 1 227 ? 15.057 -18.981 -6.509 1.00 50.03 227 PRO A CA 1
ATOM 1530 C C . PRO A 1 227 ? 14.246 -19.738 -5.423 1.00 50.03 227 PRO A C 1
ATOM 1532 O O . PRO A 1 227 ? 14.444 -20.938 -5.250 1.00 50.03 227 PRO A O 1
ATOM 1535 N N . ALA A 1 228 ? 13.374 -19.070 -4.648 1.00 47.84 228 ALA A N 1
ATOM 1536 C CA . ALA A 1 228 ? 12.717 -19.688 -3.480 1.00 47.84 228 ALA A CA 1
ATOM 1537 C C . ALA A 1 228 ? 11.186 -19.520 -3.382 1.00 47.84 228 ALA A C 1
ATOM 1539 O O . ALA A 1 228 ? 10.585 -20.095 -2.475 1.00 47.84 228 ALA A O 1
ATOM 1540 N N . ALA A 1 229 ? 10.544 -18.780 -4.291 1.00 53.38 229 ALA A N 1
ATOM 1541 C CA . ALA A 1 229 ? 9.086 -18.651 -4.338 1.00 53.38 229 ALA A CA 1
ATOM 1542 C C . ALA A 1 229 ? 8.551 -19.037 -5.722 1.00 53.38 229 ALA A C 1
ATOM 1544 O O . ALA A 1 229 ? 9.198 -18.775 -6.734 1.00 53.38 229 ALA A O 1
ATOM 1545 N N . THR A 1 230 ? 7.379 -19.671 -5.749 1.00 58.97 230 THR A N 1
ATOM 1546 C CA . THR A 1 230 ? 6.633 -19.993 -6.972 1.00 58.97 230 THR A CA 1
ATOM 1547 C C . THR A 1 230 ? 6.191 -18.699 -7.657 1.00 58.97 230 THR A C 1
ATOM 1549 O O . THR A 1 230 ? 5.253 -18.093 -7.162 1.00 58.97 230 THR A O 1
ATOM 1552 N N . GLY A 1 231 ? 6.833 -18.285 -8.753 1.00 59.16 231 GLY A N 1
ATOM 1553 C CA . GLY A 1 231 ? 6.368 -17.189 -9.621 1.00 59.16 231 GLY A CA 1
ATOM 1554 C C . GLY A 1 231 ? 5.230 -17.662 -10.526 1.00 59.16 231 GLY A C 1
ATOM 1555 O O . GLY A 1 231 ? 5.469 -18.110 -11.650 1.00 59.16 231 GLY A O 1
ATOM 1556 N N . ASN A 1 232 ? 4.015 -17.713 -9.970 1.00 76.69 232 ASN A N 1
ATOM 1557 C CA . ASN A 1 232 ? 2.809 -18.176 -10.661 1.00 76.69 232 ASN A CA 1
ATOM 1558 C C . ASN A 1 232 ? 1.878 -17.008 -10.935 1.00 76.69 232 ASN A C 1
ATOM 1560 O O . ASN A 1 232 ? 1.613 -16.234 -10.015 1.00 76.69 232 ASN A O 1
ATOM 1564 N N . PHE A 1 233 ? 1.235 -17.023 -12.104 1.00 84.75 233 PHE A N 1
ATOM 1565 C CA . PHE A 1 233 ? 0.259 -16.006 -12.510 1.00 84.75 233 PHE A CA 1
ATOM 1566 C C . PHE A 1 233 ? 0.872 -14.625 -12.735 1.00 84.75 233 PHE A C 1
ATOM 1568 O O . PHE A 1 233 ? 0.184 -13.616 -12.598 1.00 84.75 233 PHE A O 1
ATOM 1575 N N . ASP A 1 234 ? 2.149 -14.581 -13.097 1.00 89.31 234 ASP A N 1
ATOM 1576 C CA . ASP A 1 234 ? 2.854 -13.329 -13.304 1.00 89.31 234 ASP A CA 1
ATOM 1577 C C . ASP A 1 234 ? 2.604 -12.802 -14.718 1.00 89.31 234 ASP A C 1
ATOM 1579 O O . ASP A 1 234 ? 2.560 -13.552 -15.699 1.00 89.31 234 ASP A O 1
ATOM 1583 N N . SER A 1 235 ? 2.423 -11.489 -14.828 1.00 93.75 235 SER A N 1
ATOM 1584 C CA . SER A 1 235 ? 2.105 -10.817 -16.085 1.00 93.75 235 SER A CA 1
ATOM 1585 C C . SER A 1 235 ? 3.077 -9.677 -16.355 1.00 93.75 235 SER A C 1
ATOM 1587 O O . SER A 1 235 ? 3.098 -8.681 -15.634 1.00 93.75 235 SER A O 1
ATOM 1589 N N . ALA A 1 236 ? 3.830 -9.773 -17.445 1.00 94.81 236 ALA A N 1
ATOM 1590 C CA . ALA A 1 236 ? 4.714 -8.732 -17.944 1.00 94.81 236 ALA A CA 1
ATOM 1591 C C . ALA A 1 236 ? 4.214 -8.195 -19.286 1.00 94.81 236 ALA A C 1
ATOM 1593 O O . ALA A 1 236 ? 4.045 -8.944 -20.244 1.00 94.81 236 ALA A O 1
ATOM 1594 N N . MET A 1 237 ? 4.014 -6.883 -19.379 1.00 96.56 237 MET A N 1
ATOM 1595 C CA . MET A 1 237 ? 3.560 -6.240 -20.611 1.00 96.56 237 MET A CA 1
ATOM 1596 C C . MET A 1 237 ? 4.409 -5.024 -20.958 1.00 96.56 237 MET A C 1
ATOM 1598 O O . MET A 1 237 ? 4.631 -4.137 -20.129 1.00 96.56 237 MET A O 1
ATOM 1602 N N . VAL A 1 238 ? 4.783 -4.936 -22.234 1.00 96.19 238 VAL A N 1
ATOM 1603 C CA . VAL A 1 238 ? 5.510 -3.807 -22.810 1.00 96.19 238 VAL A CA 1
ATOM 1604 C C . VAL A 1 238 ? 4.804 -3.270 -24.040 1.00 96.19 238 VAL A C 1
ATOM 1606 O O . VAL A 1 238 ? 4.568 -3.988 -25.011 1.00 96.19 238 VAL A O 1
ATOM 1609 N N . ALA A 1 239 ? 4.543 -1.968 -24.035 1.00 93.06 239 ALA A N 1
ATOM 1610 C CA . ALA A 1 239 ? 4.062 -1.230 -25.192 1.00 93.06 239 ALA A CA 1
ATOM 1611 C C . ALA A 1 239 ? 5.020 -0.071 -25.496 1.00 93.06 239 ALA A C 1
ATOM 1613 O O . ALA A 1 239 ? 4.982 0.957 -24.824 1.00 93.06 239 ALA A O 1
ATOM 1614 N N . GLY A 1 240 ? 5.889 -0.224 -26.498 1.00 86.25 240 GLY A N 1
ATOM 1615 C CA . GLY A 1 240 ? 6.838 0.805 -26.931 1.00 86.25 240 GLY A CA 1
ATOM 1616 C C . GLY A 1 240 ? 8.300 0.541 -26.529 1.00 86.25 240 GLY A C 1
ATOM 1617 O O . GLY A 1 240 ? 8.728 -0.594 -26.366 1.00 86.25 240 GLY A O 1
ATOM 1618 N N . ASN A 1 241 ? 9.108 1.599 -26.463 1.00 79.62 241 ASN A N 1
ATOM 1619 C CA . ASN A 1 241 ? 10.454 1.634 -27.064 1.00 79.62 241 ASN A CA 1
ATOM 1620 C C . ASN A 1 241 ? 11.580 0.836 -26.357 1.00 79.62 241 ASN A C 1
ATOM 1622 O O . ASN A 1 241 ? 11.914 1.156 -25.228 1.00 79.62 241 ASN A O 1
ATOM 1626 N N . GLY A 1 242 ? 12.269 -0.066 -27.078 1.00 76.19 242 GLY A N 1
ATOM 1627 C CA . GLY A 1 242 ? 13.461 -0.839 -26.643 1.00 76.19 242 GLY A CA 1
ATOM 1628 C C . GLY A 1 242 ? 13.210 -2.279 -26.150 1.00 76.19 242 GLY A C 1
ATOM 1629 O O . GLY A 1 242 ? 14.156 -3.006 -25.897 1.00 76.19 242 GLY A O 1
ATOM 1630 N N . SER A 1 243 ? 11.929 -2.653 -26.074 1.00 80.81 243 SER A N 1
ATOM 1631 C CA . SER A 1 243 ? 11.223 -3.855 -25.590 1.00 80.81 243 SER A CA 1
ATOM 1632 C C . SER A 1 243 ? 11.987 -5.058 -25.021 1.00 80.81 243 SER A C 1
ATOM 1634 O O . SER A 1 243 ? 12.765 -5.707 -25.709 1.00 80.81 243 SER A O 1
ATOM 1636 N N . THR A 1 244 ? 11.576 -5.493 -23.830 1.00 89.38 244 THR A N 1
ATOM 1637 C CA . THR A 1 244 ? 11.727 -6.871 -23.328 1.00 89.38 244 THR A CA 1
ATOM 1638 C C . THR A 1 244 ? 10.649 -7.102 -22.268 1.00 89.38 244 THR A C 1
ATOM 1640 O O . THR A 1 244 ? 10.605 -6.312 -21.332 1.00 89.38 244 THR A O 1
ATOM 1643 N N . ALA A 1 245 ? 9.788 -8.113 -22.415 1.00 93.38 245 ALA A N 1
ATOM 1644 C CA . ALA A 1 245 ? 8.770 -8.538 -21.448 1.00 93.38 245 ALA A CA 1
ATOM 1645 C C . ALA A 1 245 ? 9.152 -9.911 -20.889 1.00 93.38 245 ALA A C 1
ATOM 1647 O O . ALA A 1 245 ? 9.386 -10.819 -21.687 1.00 93.38 245 ALA A O 1
ATOM 1648 N N . GLU A 1 246 ? 9.176 -10.108 -19.572 1.00 90.69 246 GLU A N 1
ATOM 1649 C CA . GLU A 1 246 ? 9.406 -11.453 -19.033 1.00 90.69 246 GLU A CA 1
ATOM 1650 C C . GLU A 1 246 ? 8.626 -11.774 -17.748 1.00 90.69 246 GLU A C 1
ATOM 1652 O O . GLU A 1 246 ? 8.550 -10.979 -16.820 1.00 90.69 246 GLU A O 1
ATOM 1657 N N . ALA A 1 247 ? 8.006 -12.949 -17.683 1.00 89.44 247 ALA A N 1
ATOM 1658 C CA . ALA A 1 247 ? 7.168 -13.361 -16.558 1.00 89.44 247 ALA A CA 1
ATOM 1659 C C . ALA A 1 247 ? 7.531 -14.769 -16.082 1.00 89.44 247 ALA A C 1
ATOM 1661 O O . ALA A 1 247 ? 7.616 -15.686 -16.897 1.00 89.44 247 ALA A O 1
ATOM 1662 N N . GLY A 1 248 ? 7.699 -14.962 -14.772 1.00 78.69 248 GLY A N 1
ATOM 1663 C CA . GLY A 1 248 ? 7.864 -16.288 -14.176 1.00 78.69 248 GLY A CA 1
ATOM 1664 C C . GLY A 1 248 ? 9.249 -16.915 -14.340 1.00 78.69 248 GLY A C 1
ATOM 1665 O O . GLY A 1 248 ? 9.331 -18.074 -14.750 1.00 78.69 248 GLY A O 1
ATOM 1666 N N . ALA A 1 249 ? 10.331 -16.175 -14.070 1.00 66.88 249 ALA A N 1
ATOM 1667 C CA . ALA A 1 249 ? 11.703 -16.648 -14.305 1.00 66.88 249 ALA A CA 1
ATOM 1668 C C . ALA A 1 249 ? 12.064 -17.989 -13.631 1.00 66.88 249 ALA A C 1
ATOM 1670 O O . ALA A 1 249 ? 11.352 -18.503 -12.767 1.00 66.88 249 ALA A O 1
ATOM 1671 N N . PHE A 1 250 ? 13.197 -18.547 -14.078 1.00 59.62 250 PHE A N 1
ATOM 1672 C CA . PHE A 1 250 ? 13.700 -19.896 -13.796 1.00 59.62 250 PHE A CA 1
ATOM 1673 C C . PHE A 1 250 ? 13.406 -20.408 -12.371 1.00 59.62 250 PHE A C 1
ATOM 1675 O O . PHE A 1 250 ? 14.010 -19.964 -11.389 1.00 59.62 250 PHE A O 1
ATOM 1682 N N . SER A 1 251 ? 12.514 -21.395 -12.275 1.00 60.28 251 SER A N 1
ATOM 1683 C CA . SER A 1 251 ? 12.032 -22.011 -11.039 1.00 60.28 251 SER A CA 1
ATOM 1684 C C . SER A 1 251 ? 12.325 -23.512 -11.040 1.00 60.28 251 SER A C 1
ATOM 1686 O O . SER A 1 251 ? 12.040 -24.237 -11.989 1.00 60.28 251 SER A O 1
ATOM 1688 N N . THR A 1 252 ? 12.854 -24.026 -9.927 1.00 54.72 252 THR A N 1
ATOM 1689 C CA . THR A 1 252 ? 13.077 -25.471 -9.717 1.00 54.72 252 THR A CA 1
ATOM 1690 C C . THR A 1 252 ? 11.792 -26.232 -9.369 1.00 54.72 252 THR A C 1
ATOM 1692 O O . THR A 1 252 ? 11.813 -27.454 -9.210 1.00 54.72 252 THR A O 1
ATOM 1695 N N . VAL A 1 253 ? 10.670 -25.519 -9.250 1.00 55.72 253 VAL A N 1
ATOM 1696 C CA . VAL A 1 253 ? 9.337 -26.036 -8.928 1.00 55.72 253 VAL A CA 1
ATOM 1697 C C . VAL A 1 253 ? 8.382 -25.595 -10.040 1.00 55.72 253 VAL A C 1
ATOM 1699 O O . VAL A 1 253 ? 8.515 -24.481 -10.534 1.00 55.72 253 VAL A O 1
ATOM 1702 N N . SER A 1 254 ? 7.428 -26.442 -10.445 1.00 59.03 254 SER A N 1
ATOM 1703 C CA . SER A 1 254 ? 6.482 -26.123 -11.531 1.00 59.03 254 SER A CA 1
ATOM 1704 C C . SER A 1 254 ? 5.794 -24.780 -11.287 1.00 59.03 254 SER A C 1
ATOM 1706 O O . SER A 1 254 ? 4.971 -24.683 -10.373 1.00 59.03 254 SER A O 1
ATOM 1708 N N . SER A 1 255 ? 6.095 -23.779 -12.114 1.00 59.25 255 SER A N 1
ATOM 1709 C CA . SER A 1 255 ? 5.302 -22.558 -12.155 1.00 59.25 255 SER A CA 1
ATOM 1710 C C . SER A 1 255 ? 4.009 -22.777 -12.959 1.00 59.25 255 SER A C 1
ATOM 1712 O O . SER A 1 255 ? 3.885 -23.762 -13.695 1.00 59.25 255 SER A O 1
ATOM 1714 N N . ASN A 1 256 ? 3.033 -21.883 -12.832 1.00 72.38 256 ASN A N 1
ATOM 1715 C CA . ASN A 1 256 ? 1.785 -21.887 -13.600 1.00 72.38 256 ASN A CA 1
ATOM 1716 C C . ASN A 1 256 ? 1.567 -20.547 -14.315 1.00 72.38 256 ASN A C 1
ATOM 1718 O O . ASN A 1 256 ? 1.916 -19.511 -13.759 1.00 72.38 256 ASN A O 1
ATOM 1722 N N . PHE A 1 257 ? 0.899 -20.613 -15.476 1.00 83.94 257 PHE A N 1
ATOM 1723 C CA . PHE A 1 257 ? 0.326 -19.529 -16.293 1.00 83.94 257 PHE A CA 1
ATOM 1724 C C . PHE A 1 257 ? 1.000 -18.162 -16.127 1.00 83.94 257 PHE A C 1
ATOM 1726 O O . PHE A 1 257 ? 0.470 -17.281 -15.459 1.00 83.94 257 PHE A O 1
ATOM 1733 N N . ASN A 1 258 ? 2.145 -17.984 -16.774 1.00 88.31 258 ASN A N 1
ATOM 1734 C CA . ASN A 1 258 ? 2.820 -16.696 -16.880 1.00 88.31 258 ASN A CA 1
ATOM 1735 C C . ASN A 1 258 ? 2.578 -16.078 -18.257 1.00 88.31 258 ASN A C 1
ATOM 1737 O O . ASN A 1 258 ? 2.550 -16.793 -19.261 1.00 88.31 258 ASN A O 1
ATOM 1741 N N . VAL A 1 259 ? 2.412 -14.759 -18.307 1.00 92.62 259 VAL A N 1
ATOM 1742 C CA . VAL A 1 259 ? 2.125 -14.021 -19.543 1.00 92.62 259 VAL A CA 1
ATOM 1743 C C . VAL A 1 259 ? 3.187 -12.956 -19.772 1.00 92.62 259 VAL A C 1
ATOM 1745 O O . VAL A 1 259 ? 3.399 -12.098 -18.921 1.00 92.62 259 VAL A O 1
ATOM 1748 N N . ALA A 1 260 ? 3.839 -12.993 -20.931 1.00 93.62 260 ALA A N 1
ATOM 1749 C CA . ALA A 1 260 ? 4.799 -11.989 -21.366 1.00 93.62 260 ALA A CA 1
ATOM 1750 C C . ALA A 1 260 ? 4.404 -11.447 -22.743 1.00 93.62 260 ALA A C 1
ATOM 1752 O O . ALA A 1 260 ? 4.461 -12.167 -23.737 1.00 93.62 260 ALA A O 1
ATOM 1753 N N . ASP A 1 261 ? 4.042 -10.168 -22.817 1.00 94.88 261 ASP A N 1
ATOM 1754 C CA . ASP A 1 261 ? 3.558 -9.548 -24.049 1.00 94.88 261 ASP A CA 1
ATOM 1755 C C . ASP A 1 261 ? 4.382 -8.311 -24.438 1.00 94.88 261 ASP A C 1
ATOM 1757 O O . ASP A 1 261 ? 4.486 -7.337 -23.690 1.00 94.88 261 ASP A O 1
ATOM 1761 N N . VAL A 1 262 ? 4.911 -8.311 -25.666 1.00 93.44 262 VAL A N 1
ATOM 1762 C CA . VAL A 1 262 ? 5.453 -7.128 -26.351 1.00 93.44 262 VAL A CA 1
ATOM 1763 C C . VAL A 1 262 ? 4.498 -6.701 -27.460 1.00 93.44 262 VAL A C 1
ATOM 1765 O O . VAL A 1 262 ? 4.447 -7.286 -28.545 1.00 93.44 262 VAL A O 1
ATOM 1768 N N . LEU A 1 263 ? 3.756 -5.628 -27.196 1.00 90.88 263 LEU A N 1
ATOM 1769 C CA . LEU A 1 263 ? 2.690 -5.139 -28.068 1.00 90.88 263 LEU A CA 1
ATOM 1770 C C . LEU A 1 263 ? 3.211 -4.258 -29.216 1.00 90.88 263 LEU A C 1
ATOM 1772 O O . LEU A 1 263 ? 2.609 -4.195 -30.286 1.00 90.88 263 LEU A O 1
ATOM 1776 N N . SER A 1 264 ? 4.323 -3.554 -28.997 1.00 85.75 264 SER A N 1
ATOM 1777 C CA . SER A 1 264 ? 4.985 -2.706 -29.996 1.00 85.75 264 SER A CA 1
ATOM 1778 C C . SER A 1 264 ? 6.410 -2.338 -29.566 1.00 85.75 264 SER A C 1
ATOM 1780 O O . SER A 1 264 ? 6.702 -2.293 -28.370 1.00 85.75 264 SER A O 1
ATOM 1782 N N . GLY A 1 265 ? 7.294 -2.037 -30.526 1.00 82.81 265 GLY A N 1
ATOM 1783 C CA . GLY A 1 265 ? 8.640 -1.517 -30.261 1.00 82.81 265 GLY A CA 1
ATOM 1784 C C . GLY A 1 265 ? 9.690 -1.977 -31.275 1.00 82.81 265 GLY A C 1
ATOM 1785 O O . GLY A 1 265 ? 9.358 -2.438 -32.360 1.00 82.81 265 GLY A O 1
ATOM 1786 N N . THR A 1 266 ? 10.973 -1.812 -30.939 1.00 80.00 266 THR A N 1
ATOM 1787 C CA . THR A 1 266 ? 12.114 -2.140 -31.820 1.00 80.00 266 THR A CA 1
ATOM 1788 C C . THR A 1 266 ? 12.915 -3.374 -31.387 1.00 80.00 266 THR A C 1
ATOM 1790 O O . THR A 1 266 ? 13.725 -3.826 -32.185 1.00 80.00 266 THR A O 1
ATOM 1793 N N . GLY A 1 267 ? 12.733 -3.872 -30.150 1.00 75.19 267 GLY A N 1
ATOM 1794 C CA . GLY A 1 267 ? 13.532 -4.957 -29.544 1.00 75.19 267 GLY A CA 1
ATOM 1795 C C . GLY A 1 267 ? 12.829 -6.317 -29.427 1.00 75.19 267 GLY A C 1
ATOM 1796 O O . GLY A 1 267 ? 13.500 -7.332 -29.423 1.00 75.19 267 GLY A O 1
ATOM 1797 N N . GLY A 1 268 ? 11.493 -6.353 -29.384 1.00 84.56 268 GLY A N 1
ATOM 1798 C CA . GLY A 1 268 ? 10.693 -7.555 -29.648 1.00 84.56 268 GLY A CA 1
ATOM 1799 C C . GLY A 1 268 ? 10.944 -8.822 -28.814 1.00 84.56 268 GLY A C 1
ATOM 1800 O O . GLY A 1 268 ? 10.709 -9.885 -29.367 1.00 84.56 268 GLY A O 1
ATOM 1801 N N . ILE A 1 269 ? 11.394 -8.771 -27.553 1.00 91.06 269 ILE A N 1
ATOM 1802 C CA . ILE A 1 269 ? 11.624 -9.990 -26.737 1.00 91.06 269 ILE A CA 1
ATOM 1803 C C . ILE A 1 269 ? 10.487 -10.216 -25.730 1.00 91.06 269 ILE A C 1
ATOM 1805 O O . ILE A 1 269 ? 10.244 -9.352 -24.893 1.00 91.06 269 ILE A O 1
ATOM 1809 N N . ALA A 1 270 ? 9.838 -11.381 -25.768 1.00 92.38 270 ALA A N 1
ATOM 1810 C CA . ALA A 1 270 ? 8.865 -11.843 -24.780 1.00 92.38 270 ALA A CA 1
ATOM 1811 C C . ALA A 1 270 ? 9.245 -13.230 -24.238 1.00 92.38 270 ALA A C 1
ATOM 1813 O O . ALA A 1 270 ? 9.425 -14.170 -25.014 1.00 92.38 270 ALA A O 1
ATOM 1814 N N . VAL A 1 271 ? 9.341 -13.379 -22.917 1.00 89.94 271 VAL A N 1
ATOM 1815 C CA . VAL A 1 271 ? 9.703 -14.645 -22.263 1.00 89.94 271 VAL A CA 1
ATOM 1816 C C . VAL A 1 271 ? 8.732 -14.960 -21.130 1.00 89.94 271 VAL A C 1
ATOM 1818 O O . VAL A 1 271 ? 8.676 -14.258 -20.134 1.00 89.94 271 VAL A O 1
ATOM 1821 N N . ALA A 1 272 ? 7.979 -16.043 -21.240 1.00 88.62 272 ALA A N 1
ATOM 1822 C CA . ALA A 1 272 ? 7.218 -16.595 -20.128 1.00 88.62 272 ALA A CA 1
ATOM 1823 C C . ALA A 1 272 ? 7.934 -17.867 -19.651 1.00 88.62 272 ALA A C 1
ATOM 1825 O O . ALA A 1 272 ? 8.095 -18.806 -20.430 1.00 88.62 272 ALA A O 1
ATOM 1826 N N . GLY A 1 273 ? 8.432 -17.861 -18.414 1.00 80.06 273 GLY A N 1
ATOM 1827 C CA . GLY A 1 273 ? 9.457 -18.783 -17.920 1.00 80.06 273 GLY A CA 1
ATOM 1828 C C . GLY A 1 273 ? 8.996 -20.226 -17.698 1.00 80.06 273 GLY A C 1
ATOM 1829 O O . GLY A 1 273 ? 8.289 -20.807 -18.520 1.00 80.06 273 GLY A O 1
ATOM 1830 N N . ASP A 1 274 ? 9.458 -20.865 -16.623 1.00 72.44 274 ASP A N 1
ATOM 1831 C CA . ASP A 1 274 ? 9.233 -22.301 -16.405 1.00 72.44 274 ASP A CA 1
ATOM 1832 C C . ASP A 1 274 ? 7.751 -22.606 -16.103 1.00 72.44 274 ASP A C 1
ATOM 1834 O O . ASP A 1 274 ? 7.010 -21.740 -15.641 1.00 72.44 274 ASP A O 1
ATOM 1838 N N . GLY A 1 275 ? 7.295 -23.839 -16.357 1.00 75.75 275 GLY A N 1
ATOM 1839 C CA . GLY A 1 275 ? 5.958 -24.288 -15.952 1.00 75.75 275 GLY A CA 1
ATOM 1840 C C . GLY A 1 275 ? 4.947 -24.549 -17.072 1.00 75.75 275 GLY A C 1
ATOM 1841 O O . GLY A 1 275 ? 5.304 -24.814 -18.223 1.00 75.75 275 GLY A O 1
ATOM 1842 N N . VAL A 1 276 ? 3.666 -24.556 -16.691 1.00 76.81 276 VAL A N 1
ATOM 1843 C CA . VAL A 1 276 ? 2.532 -25.015 -17.512 1.00 76.81 276 VAL A CA 1
ATOM 1844 C C . VAL A 1 276 ? 1.676 -23.832 -17.969 1.00 76.81 276 VAL A C 1
ATOM 1846 O O . VAL A 1 276 ? 1.323 -22.971 -17.164 1.00 76.81 276 VAL A O 1
ATOM 1849 N N . ALA A 1 277 ? 1.248 -23.870 -19.234 1.00 84.56 277 ALA A N 1
ATOM 1850 C CA . ALA A 1 277 ? 0.342 -22.905 -19.862 1.00 84.56 277 ALA A CA 1
ATOM 1851 C C . ALA A 1 277 ? 0.883 -21.467 -19.961 1.00 84.56 277 ALA A C 1
ATOM 1853 O O . ALA A 1 277 ? 0.116 -20.511 -19.951 1.00 84.56 277 ALA A O 1
ATOM 1854 N N . ASN A 1 278 ? 2.196 -21.305 -20.081 1.00 88.00 278 ASN A N 1
ATOM 1855 C CA . ASN A 1 278 ? 2.829 -20.001 -20.248 1.00 88.00 278 ASN A CA 1
ATOM 1856 C C . ASN A 1 278 ? 2.564 -19.428 -21.644 1.00 88.00 278 ASN A C 1
ATOM 1858 O O . ASN A 1 278 ? 2.513 -20.172 -22.625 1.00 88.00 278 ASN A O 1
ATOM 1862 N N . MET A 1 279 ? 2.416 -18.109 -21.742 1.00 91.81 279 MET A N 1
ATOM 1863 C CA . MET A 1 279 ? 2.136 -17.396 -22.986 1.00 91.81 279 MET A CA 1
ATOM 1864 C C . MET A 1 279 ? 3.154 -16.281 -23.210 1.00 91.81 279 MET A C 1
ATOM 1866 O O . MET A 1 279 ? 3.274 -15.378 -22.389 1.00 91.81 279 MET A O 1
ATOM 1870 N N . ALA A 1 280 ? 3.854 -16.325 -24.341 1.00 92.88 280 ALA A N 1
ATOM 1871 C CA . ALA A 1 280 ? 4.754 -15.266 -24.781 1.00 92.88 280 ALA A CA 1
ATOM 1872 C C . ALA A 1 280 ? 4.340 -14.746 -26.160 1.00 92.88 280 ALA A C 1
ATOM 1874 O O . ALA A 1 280 ? 4.252 -15.528 -27.112 1.00 92.88 280 ALA A O 1
ATOM 1875 N N . THR A 1 281 ? 4.120 -13.437 -26.282 1.00 93.62 281 THR A N 1
ATOM 1876 C CA . THR A 1 281 ? 3.653 -12.808 -27.525 1.00 93.62 281 THR A CA 1
ATOM 1877 C C . THR A 1 281 ? 4.509 -11.609 -27.912 1.00 93.62 281 THR A C 1
ATOM 1879 O O . THR A 1 281 ? 4.792 -10.736 -27.095 1.00 93.62 281 THR A O 1
ATOM 1882 N N . THR A 1 282 ? 4.856 -11.510 -29.195 1.00 91.88 282 THR A N 1
ATOM 1883 C CA . THR A 1 282 ? 5.481 -10.325 -29.802 1.00 91.88 282 THR A CA 1
ATOM 1884 C C . THR A 1 282 ? 4.700 -9.919 -31.055 1.00 91.88 282 THR A C 1
ATOM 1886 O O . THR A 1 282 ? 4.316 -10.782 -31.847 1.00 91.88 282 THR A O 1
ATOM 1889 N N . ILE A 1 283 ? 4.381 -8.624 -31.206 1.00 85.12 283 ILE A N 1
ATOM 1890 C CA . ILE A 1 283 ? 3.460 -8.142 -32.262 1.00 85.12 283 ILE A CA 1
ATOM 1891 C C . ILE A 1 283 ? 4.115 -7.221 -33.307 1.00 85.12 283 ILE A C 1
ATOM 1893 O O . ILE A 1 283 ? 3.621 -7.107 -34.428 1.00 85.12 283 ILE A O 1
ATOM 1897 N N . SER A 1 284 ? 5.193 -6.505 -32.974 1.00 73.38 284 SER A N 1
ATOM 1898 C CA . SER A 1 284 ? 5.811 -5.546 -33.904 1.00 73.38 284 SER A CA 1
ATOM 1899 C C . SER A 1 284 ? 7.240 -5.179 -33.494 1.00 73.38 284 SER A C 1
ATOM 1901 O O . SER A 1 284 ? 7.496 -4.945 -32.313 1.00 73.38 284 SER A O 1
ATOM 1903 N N . GLY A 1 285 ? 8.153 -5.119 -34.475 1.00 68.88 285 GLY A N 1
ATOM 1904 C CA . GLY A 1 285 ? 9.578 -4.793 -34.308 1.00 68.88 285 GLY A CA 1
ATOM 1905 C C . GLY A 1 285 ? 10.508 -5.609 -35.219 1.00 68.88 285 GLY A C 1
ATOM 1906 O O . GLY A 1 285 ? 10.057 -6.523 -35.912 1.00 68.88 285 GLY A O 1
ATOM 1907 N N . ALA A 1 286 ? 11.806 -5.283 -35.221 1.00 68.62 286 ALA A N 1
ATOM 1908 C CA . ALA A 1 286 ? 12.866 -6.117 -35.806 1.00 68.62 286 ALA A CA 1
ATOM 1909 C C . ALA A 1 286 ? 13.449 -7.054 -34.727 1.00 68.62 286 ALA A C 1
ATOM 1911 O O . ALA A 1 286 ? 13.450 -6.672 -33.562 1.00 68.62 286 ALA A O 1
ATOM 1912 N N . ASN A 1 287 ? 13.964 -8.235 -35.101 1.00 76.56 287 ASN A N 1
ATOM 1913 C CA . ASN A 1 287 ? 14.546 -9.232 -34.185 1.00 76.56 287 ASN A CA 1
ATOM 1914 C C . ASN A 1 287 ? 13.579 -9.709 -33.078 1.00 76.56 287 ASN A C 1
ATOM 1916 O O . ASN A 1 287 ? 13.865 -9.555 -31.895 1.00 76.56 287 ASN A O 1
ATOM 1920 N N . GLN A 1 288 ? 12.424 -10.264 -33.458 1.00 86.44 288 GLN A N 1
ATOM 1921 C CA . GLN A 1 288 ? 11.394 -10.685 -32.500 1.00 86.44 288 GLN A CA 1
ATOM 1922 C C . GLN A 1 288 ? 11.653 -12.094 -31.960 1.00 86.44 288 GLN A C 1
ATOM 1924 O O . GLN A 1 288 ? 11.911 -13.016 -32.734 1.00 86.44 288 GLN A O 1
ATOM 1929 N N . ILE A 1 289 ? 11.525 -12.260 -30.645 1.00 89.69 289 ILE A N 1
ATOM 1930 C CA . ILE A 1 289 ? 11.744 -13.516 -29.928 1.00 89.69 289 ILE A CA 1
ATOM 1931 C C . ILE A 1 289 ? 10.601 -13.727 -28.933 1.00 89.69 289 ILE A C 1
ATOM 1933 O O . ILE A 1 289 ? 10.406 -12.908 -28.039 1.00 89.69 289 ILE A O 1
ATOM 1937 N N . ALA A 1 290 ? 9.876 -14.836 -29.056 1.00 91.12 290 ALA A N 1
ATOM 1938 C CA . ALA A 1 290 ? 8.890 -15.293 -28.081 1.00 91.12 290 ALA A CA 1
ATOM 1939 C C . ALA A 1 290 ? 9.298 -16.660 -27.513 1.00 91.12 290 ALA A C 1
ATOM 1941 O O . ALA A 1 290 ? 9.481 -17.617 -28.268 1.00 91.12 290 ALA A O 1
ATOM 1942 N N . ILE A 1 291 ? 9.415 -16.776 -26.191 1.00 88.88 291 ILE A N 1
ATOM 1943 C CA . ILE A 1 291 ? 9.789 -18.023 -25.508 1.00 88.88 291 ILE A CA 1
ATOM 1944 C C . ILE A 1 291 ? 8.767 -18.337 -24.419 1.00 88.88 291 ILE A C 1
ATOM 1946 O O . ILE A 1 291 ? 8.504 -17.489 -23.576 1.00 88.88 291 ILE A O 1
ATOM 1950 N N . ALA A 1 292 ? 8.216 -19.551 -24.414 1.00 88.12 292 ALA A N 1
ATOM 1951 C CA . ALA A 1 292 ? 7.292 -20.018 -23.384 1.00 88.12 292 ALA A CA 1
ATOM 1952 C C . ALA A 1 292 ? 7.696 -21.401 -22.841 1.00 88.12 292 ALA A C 1
ATOM 1954 O O . ALA A 1 292 ? 7.704 -22.390 -23.577 1.00 88.12 292 ALA A O 1
ATOM 1955 N N . GLY A 1 293 ? 7.968 -21.512 -21.542 1.00 77.62 293 GLY A N 1
ATOM 1956 C CA . GLY A 1 293 ? 8.261 -22.792 -20.891 1.00 77.62 293 GLY A CA 1
ATOM 1957 C C . GLY A 1 293 ? 9.741 -23.042 -20.595 1.00 77.62 293 GLY A C 1
ATOM 1958 O O . GLY A 1 293 ? 10.608 -22.207 -20.839 1.00 77.62 293 GLY A O 1
ATOM 1959 N N . SER A 1 294 ? 10.017 -24.223 -20.026 1.00 68.69 294 SER A N 1
ATOM 1960 C CA . SER A 1 294 ? 11.261 -24.452 -19.290 1.00 68.69 294 SER A CA 1
ATOM 1961 C C . SER A 1 294 ? 12.484 -24.829 -20.119 1.00 68.69 294 SER A C 1
ATOM 1963 O O . SER A 1 294 ? 12.383 -25.563 -21.105 1.00 68.69 294 SER A O 1
ATOM 1965 N N . VAL A 1 295 ? 13.652 -24.393 -19.633 1.00 60.00 295 VAL A N 1
ATOM 1966 C CA . VAL A 1 295 ? 14.989 -24.871 -20.041 1.00 60.00 295 VAL A CA 1
ATOM 1967 C C . VAL A 1 295 ? 15.619 -25.796 -18.979 1.00 60.00 295 VAL A C 1
ATOM 1969 O O . VAL A 1 295 ? 16.703 -26.343 -19.190 1.00 60.00 295 VAL A O 1
ATOM 1972 N N . VAL A 1 296 ? 14.941 -26.003 -17.841 1.00 62.72 296 VAL A N 1
ATOM 1973 C CA . VAL A 1 296 ? 15.380 -26.839 -16.714 1.00 62.72 296 VAL A CA 1
ATOM 1974 C C . VAL A 1 296 ? 14.838 -28.260 -16.869 1.00 62.72 296 VAL A C 1
ATOM 1976 O O . VAL A 1 296 ? 13.634 -28.508 -16.939 1.00 62.72 296 VAL A O 1
ATOM 1979 N N . SER A 1 297 ? 15.751 -29.231 -16.891 1.00 59.81 297 SER A N 1
ATOM 1980 C CA . SER A 1 297 ? 15.397 -30.649 -16.979 1.00 59.81 297 SER A CA 1
ATOM 1981 C C . SER A 1 297 ? 14.574 -31.097 -15.764 1.00 59.81 297 SER A C 1
ATOM 1983 O O . SER A 1 297 ? 15.012 -30.938 -14.626 1.00 59.81 297 SER A O 1
ATOM 1985 N N . GLY A 1 298 ? 13.403 -31.696 -16.009 1.00 61.19 298 GLY A N 1
ATOM 1986 C CA . GLY A 1 298 ? 12.555 -32.301 -14.973 1.00 61.19 298 GLY A CA 1
ATOM 1987 C C . GLY A 1 298 ? 11.345 -31.476 -14.518 1.00 61.19 298 GLY A C 1
ATOM 1988 O O . GLY A 1 298 ? 10.598 -31.955 -13.667 1.00 61.19 298 GLY A O 1
ATOM 1989 N N . VAL A 1 299 ? 11.105 -30.289 -15.089 1.00 65.88 299 VAL A N 1
ATOM 1990 C CA . VAL A 1 299 ? 9.931 -29.448 -14.779 1.00 65.88 299 VAL A CA 1
ATOM 1991 C C . VAL A 1 299 ? 8.800 -29.686 -15.792 1.00 65.88 299 VAL A C 1
ATOM 1993 O O . VAL A 1 299 ? 9.029 -29.724 -17.004 1.00 65.88 299 VAL A O 1
ATOM 1996 N N . ALA A 1 300 ? 7.560 -29.855 -15.314 1.00 64.94 300 ALA A N 1
ATOM 1997 C CA . ALA A 1 300 ? 6.390 -30.019 -16.180 1.00 64.94 300 ALA A CA 1
ATOM 1998 C C . ALA A 1 300 ? 6.191 -28.775 -17.065 1.00 64.94 300 ALA A C 1
ATOM 2000 O O . ALA A 1 300 ? 6.123 -27.663 -16.554 1.00 64.94 300 ALA A O 1
ATOM 2001 N N . SER A 1 301 ? 6.098 -28.977 -18.383 1.00 67.81 301 SER A N 1
ATOM 2002 C CA . SER A 1 301 ? 6.080 -27.895 -19.380 1.00 67.81 301 SER A CA 1
ATOM 2003 C C . SER A 1 301 ? 4.969 -28.080 -20.419 1.00 67.81 301 SER A C 1
ATOM 2005 O O . SER A 1 301 ? 5.239 -28.070 -21.608 1.00 67.81 301 SER A O 1
ATOM 2007 N N . ASN A 1 302 ? 3.726 -28.341 -20.013 1.00 76.06 302 ASN A N 1
ATOM 2008 C CA . ASN A 1 302 ? 2.643 -28.602 -20.973 1.00 76.06 302 ASN A CA 1
ATOM 2009 C C . ASN A 1 302 ? 1.894 -27.315 -21.357 1.00 76.06 302 ASN A C 1
ATOM 2011 O O . ASN A 1 302 ? 1.732 -26.423 -20.530 1.00 76.06 302 ASN A O 1
ATOM 2015 N N . PHE A 1 303 ? 1.360 -27.258 -22.580 1.00 81.94 303 PHE A N 1
ATOM 2016 C CA . PHE A 1 303 ? 0.460 -26.192 -23.066 1.00 81.94 303 PHE A CA 1
ATOM 2017 C C . PHE A 1 303 ? 1.072 -24.787 -23.179 1.00 81.94 303 PHE A C 1
ATOM 2019 O O . PHE A 1 303 ? 0.336 -23.807 -23.249 1.00 81.94 303 PHE A O 1
ATOM 2026 N N . ASN A 1 304 ? 2.396 -24.673 -23.234 1.00 85.81 304 ASN A N 1
ATOM 2027 C CA . ASN A 1 304 ? 3.056 -23.385 -23.442 1.00 85.81 304 ASN A CA 1
ATOM 2028 C C . ASN A 1 304 ? 2.807 -22.847 -24.865 1.00 85.81 304 ASN A C 1
ATOM 2030 O O . ASN A 1 304 ? 2.711 -23.617 -25.821 1.00 85.81 304 ASN A O 1
ATOM 2034 N N . VAL A 1 305 ? 2.692 -21.532 -25.027 1.00 89.50 305 VAL A N 1
ATOM 2035 C CA . VAL A 1 305 ? 2.408 -20.877 -26.309 1.00 89.50 305 VAL A CA 1
ATOM 2036 C C . VAL A 1 305 ? 3.381 -19.728 -26.531 1.00 89.50 305 VAL A C 1
ATOM 2038 O O . VAL A 1 305 ? 3.396 -18.767 -25.770 1.00 89.50 305 VAL A O 1
ATOM 2041 N N . ALA A 1 306 ? 4.154 -19.804 -27.612 1.00 91.25 306 ALA A N 1
ATOM 2042 C CA . ALA A 1 306 ? 5.022 -18.723 -28.069 1.00 91.25 306 ALA A CA 1
ATOM 2043 C C . ALA A 1 306 ? 4.539 -18.210 -29.429 1.00 91.25 306 ALA A C 1
ATOM 2045 O O . ALA A 1 306 ? 4.387 -18.998 -30.364 1.00 91.25 306 ALA A O 1
ATOM 2046 N N . THR A 1 307 ? 4.299 -16.905 -29.548 1.00 92.25 307 THR A N 1
ATOM 2047 C CA . THR A 1 307 ? 3.745 -16.279 -30.755 1.00 92.25 307 THR A CA 1
ATOM 2048 C C . THR A 1 307 ? 4.558 -15.060 -31.181 1.00 92.25 307 THR A C 1
ATOM 2050 O O . THR A 1 307 ? 4.769 -14.131 -30.403 1.00 92.25 307 THR A O 1
ATOM 2053 N N . VAL A 1 308 ? 4.955 -15.038 -32.453 1.00 88.81 308 VAL A N 1
ATOM 2054 C CA . VAL A 1 308 ? 5.587 -13.897 -33.122 1.00 88.81 308 VAL A CA 1
ATOM 2055 C C . VAL A 1 308 ? 4.733 -13.458 -34.308 1.00 88.81 308 VAL A C 1
ATOM 2057 O O . VAL A 1 308 ? 4.507 -14.243 -35.233 1.00 88.81 308 VAL A O 1
ATOM 2060 N N . LEU A 1 309 ? 4.281 -12.202 -34.309 1.00 83.94 309 LEU A N 1
ATOM 2061 C CA . LEU A 1 309 ? 3.556 -11.578 -35.419 1.00 83.94 309 LEU A CA 1
ATOM 2062 C C . LEU A 1 309 ? 4.475 -10.547 -36.103 1.00 83.94 309 LEU A C 1
ATOM 2064 O O . LEU A 1 309 ? 4.671 -9.422 -35.657 1.00 83.94 309 LEU A O 1
ATOM 2068 N N . GLY A 1 310 ? 5.092 -10.957 -37.205 1.00 66.25 310 GLY A N 1
ATOM 2069 C CA . GLY A 1 310 ? 6.221 -10.301 -37.861 1.00 66.25 310 GLY A CA 1
ATOM 2070 C C . GLY A 1 310 ? 5.866 -9.228 -38.885 1.00 66.25 310 GLY A C 1
ATOM 2071 O O . GLY A 1 310 ? 6.510 -9.180 -39.924 1.00 66.25 310 GLY A O 1
ATOM 2072 N N . PHE A 1 311 ? 4.887 -8.355 -38.631 1.00 63.78 311 PHE A N 1
ATOM 2073 C CA . PHE A 1 311 ? 4.344 -7.441 -39.653 1.00 63.78 311 PHE A CA 1
ATOM 2074 C C . PHE A 1 311 ? 5.374 -6.524 -40.365 1.00 63.78 311 PHE A C 1
ATOM 2076 O O . PHE A 1 311 ? 5.041 -5.980 -41.416 1.00 63.78 311 PHE A O 1
ATOM 2083 N N . LEU A 1 312 ? 6.598 -6.333 -39.830 1.00 58.69 312 LEU A N 1
ATOM 2084 C CA . LEU A 1 312 ? 7.618 -5.399 -40.353 1.00 58.69 312 LEU A CA 1
ATOM 2085 C C . LEU A 1 312 ? 9.105 -5.808 -40.105 1.00 58.69 312 LEU A C 1
ATOM 2087 O O . LEU A 1 312 ? 9.984 -4.957 -40.245 1.00 58.69 312 LEU A O 1
ATOM 2091 N N . GLY A 1 313 ? 9.423 -7.051 -39.701 1.00 59.38 313 GLY A N 1
ATOM 2092 C CA . GLY A 1 313 ? 10.747 -7.408 -39.134 1.00 59.38 313 GLY A CA 1
ATOM 2093 C C . GLY A 1 313 ? 11.524 -8.547 -39.819 1.00 59.38 313 GLY A C 1
ATOM 2094 O O . GLY A 1 313 ? 10.930 -9.463 -40.375 1.00 59.38 313 GLY A O 1
ATOM 2095 N N . ASN A 1 314 ? 12.861 -8.516 -39.710 1.00 63.81 314 ASN A N 1
ATOM 2096 C CA . ASN A 1 314 ? 13.769 -9.644 -39.994 1.00 63.81 314 ASN A CA 1
ATOM 2097 C C . ASN A 1 314 ? 14.156 -10.349 -38.671 1.00 63.81 314 ASN A C 1
ATOM 2099 O O . ASN A 1 314 ? 14.182 -9.679 -37.640 1.00 63.81 314 ASN A O 1
ATOM 2103 N N . ASN A 1 315 ? 14.499 -11.648 -38.715 1.00 73.38 315 ASN A N 1
ATOM 2104 C CA . ASN A 1 315 ? 14.805 -12.533 -37.566 1.00 73.38 315 ASN A CA 1
ATOM 2105 C C . ASN A 1 315 ? 13.618 -12.706 -36.591 1.00 73.38 315 ASN A C 1
ATOM 2107 O O . ASN A 1 315 ? 13.420 -11.891 -35.694 1.00 73.38 315 ASN A O 1
ATOM 2111 N N . LEU A 1 316 ? 12.816 -13.758 -36.792 1.00 83.06 316 LEU A N 1
ATOM 2112 C CA . LEU A 1 316 ? 11.613 -14.064 -36.007 1.00 83.06 316 LEU A CA 1
ATOM 2113 C C . LEU A 1 316 ? 11.753 -15.454 -35.375 1.00 83.06 316 LEU A C 1
ATOM 2115 O O . LEU A 1 316 ? 11.876 -16.440 -36.103 1.00 83.06 316 LEU A O 1
ATOM 2119 N N . GLU A 1 317 ? 11.703 -15.542 -34.049 1.00 87.31 317 GLU A N 1
ATOM 2120 C CA . GLU A 1 317 ? 11.867 -16.801 -33.317 1.00 87.31 317 GLU A CA 1
ATOM 2121 C C . GLU A 1 317 ? 10.739 -17.024 -32.309 1.00 87.31 317 GLU A C 1
ATOM 2123 O O . GLU A 1 317 ? 10.476 -16.184 -31.455 1.00 87.31 317 GLU A O 1
ATOM 2128 N N . ALA A 1 318 ? 10.089 -18.186 -32.386 1.00 89.19 318 ALA A N 1
ATOM 2129 C CA . ALA A 1 318 ? 9.125 -18.642 -31.391 1.00 89.19 318 ALA A CA 1
ATOM 2130 C C . ALA A 1 318 ? 9.540 -20.022 -30.872 1.00 89.19 318 ALA A C 1
ATOM 2132 O O . ALA A 1 318 ? 9.759 -20.934 -31.672 1.00 89.19 318 ALA A O 1
ATOM 2133 N N . ALA A 1 319 ? 9.607 -20.188 -29.553 1.00 88.81 319 ALA A N 1
ATOM 2134 C CA . ALA A 1 319 ? 9.961 -21.452 -28.915 1.00 88.81 319 ALA A CA 1
ATOM 2135 C C . ALA A 1 319 ? 9.048 -21.745 -27.720 1.00 88.81 319 ALA A C 1
ATOM 2137 O O . ALA A 1 319 ? 8.962 -20.951 -26.789 1.00 88.81 319 ALA A O 1
ATOM 2138 N N . ALA A 1 320 ? 8.375 -22.897 -27.735 1.00 88.00 320 ALA A N 1
ATOM 2139 C CA . ALA A 1 320 ? 7.529 -23.350 -26.637 1.00 88.00 320 ALA A CA 1
ATOM 2140 C C . ALA A 1 320 ? 7.909 -24.767 -26.195 1.00 88.00 320 ALA A C 1
ATOM 2142 O O . ALA A 1 320 ? 7.784 -25.721 -26.967 1.00 88.00 320 ALA A O 1
ATOM 2143 N N . THR A 1 321 ? 8.335 -24.932 -24.943 1.00 85.50 321 THR A N 1
ATOM 2144 C CA . THR A 1 321 ? 8.600 -26.264 -24.382 1.00 85.50 321 THR A CA 1
ATOM 2145 C C . THR A 1 321 ? 7.264 -26.953 -24.106 1.00 85.50 321 THR A C 1
ATOM 2147 O O . THR A 1 321 ? 6.428 -26.379 -23.419 1.00 85.50 321 THR A O 1
ATOM 2150 N N . GLY A 1 322 ? 7.048 -28.156 -24.658 1.00 81.94 322 GLY A N 1
ATOM 2151 C CA . GLY A 1 322 ? 5.831 -28.970 -24.472 1.00 81.94 322 GLY A CA 1
ATOM 2152 C C . GLY A 1 322 ? 4.510 -28.285 -24.870 1.00 81.94 322 GLY A C 1
ATOM 2153 O O . GLY A 1 322 ? 3.448 -28.576 -24.310 1.00 81.94 322 GLY A O 1
ATOM 2154 N N . GLY A 1 323 ? 4.572 -27.394 -25.866 1.00 87.19 323 GLY A N 1
ATOM 2155 C CA . GLY A 1 323 ? 3.420 -26.669 -26.396 1.00 87.19 323 GLY A CA 1
ATOM 2156 C C . GLY A 1 323 ? 3.582 -26.230 -27.857 1.00 87.19 323 GLY A C 1
ATOM 2157 O O . GLY A 1 323 ? 4.148 -26.969 -28.661 1.00 87.19 323 GLY A O 1
ATOM 2158 N N . PHE A 1 324 ? 3.044 -25.060 -28.216 1.00 88.12 324 PHE A N 1
ATOM 2159 C CA . PHE A 1 324 ? 2.946 -24.580 -29.600 1.00 88.12 324 PHE A CA 1
ATOM 2160 C C . PHE A 1 324 ? 3.767 -23.312 -29.849 1.00 88.12 324 PHE A C 1
ATOM 2162 O O . PHE A 1 324 ? 3.738 -22.367 -29.061 1.00 88.12 324 PHE A O 1
ATOM 2169 N N . SER A 1 325 ? 4.454 -23.270 -30.989 1.00 92.25 325 SER A N 1
ATOM 2170 C CA . SER A 1 325 ? 5.218 -22.109 -31.450 1.00 92.25 325 SER A CA 1
ATOM 2171 C C . SER A 1 325 ? 4.663 -21.609 -32.780 1.00 92.25 325 SER A C 1
ATOM 2173 O O . SER A 1 325 ? 4.543 -22.381 -33.732 1.00 92.25 325 SER A O 1
ATOM 2175 N N . PHE A 1 326 ? 4.334 -20.321 -32.848 1.00 89.12 326 PHE A N 1
ATOM 2176 C CA . PHE A 1 326 ? 3.766 -19.670 -34.023 1.00 89.12 326 PHE A CA 1
ATOM 2177 C C . PHE A 1 326 ? 4.656 -18.514 -34.470 1.00 89.12 326 PHE A C 1
ATOM 2179 O O . PHE A 1 326 ? 4.910 -17.586 -33.705 1.00 89.12 326 PHE A O 1
ATOM 2186 N N . VAL A 1 327 ? 5.084 -18.546 -35.731 1.00 88.50 327 VAL A N 1
ATOM 2187 C CA . VAL A 1 327 ? 5.754 -17.423 -36.395 1.00 88.50 327 VAL A CA 1
ATOM 2188 C C . VAL A 1 327 ? 4.925 -17.034 -37.610 1.00 88.50 327 VAL A C 1
ATOM 2190 O O . VAL A 1 327 ? 4.740 -17.839 -38.522 1.00 88.50 327 VAL A O 1
ATOM 2193 N N . HIS A 1 328 ? 4.409 -15.807 -37.618 1.00 83.62 328 HIS A N 1
ATOM 2194 C CA . HIS A 1 328 ? 3.668 -15.243 -38.740 1.00 83.62 328 HIS A CA 1
ATOM 2195 C C . HIS A 1 328 ? 4.513 -14.160 -39.412 1.00 83.62 328 HIS A C 1
ATOM 2197 O O . HIS A 1 328 ? 4.577 -13.035 -38.925 1.00 83.62 328 HIS A O 1
ATOM 2203 N N . ALA A 1 329 ? 5.193 -14.513 -40.502 1.00 73.69 329 ALA A N 1
ATOM 2204 C CA . ALA A 1 329 ? 5.879 -13.559 -41.371 1.00 73.69 329 ALA A CA 1
ATOM 2205 C C . ALA A 1 329 ? 4.936 -13.103 -42.507 1.00 73.69 329 ALA A C 1
ATOM 2207 O O . ALA A 1 329 ? 4.070 -13.893 -42.896 1.00 73.69 329 ALA A O 1
ATOM 2208 N N . PRO A 1 330 ? 5.071 -11.864 -43.015 1.00 65.38 330 PRO A N 1
ATOM 2209 C CA . PRO A 1 330 ? 4.333 -11.382 -44.182 1.00 65.38 330 PRO A CA 1
ATOM 2210 C C . PRO A 1 330 ? 4.674 -12.147 -45.468 1.00 65.38 330 PRO A C 1
ATOM 2212 O O . PRO A 1 330 ? 5.802 -12.686 -45.574 1.00 65.38 330 PRO A O 1
#

Foldseek 3Di:
DDDDDDDLVVLLVVLVVLVVVLVVLVVVLVVCLCVQQVFDQPDPDPVSVVVSNVSNVVSVVVSVVSVVVSVVSVVVSVVSNVVSVVVVVVVVVVLVVVQVVVQVPDDDQWNDWWEFDCNDTNDTAAEYEYAPEPQTETETEHANYEFYFEHYAATETEYEDHLYETEYEYHCYEGEYEDEVDDTEYEEENYEFEYADDCDETEYEAYEQYEWEYEEDVDYTYDYADEPHQQENGEFEYEYENYDFEGGADYPAAHYEYETEYQEYANAHTYYEAHEQYETEGAYHEQHEFEWHYPDPPYDFAATETEYHYDDYDHYYTYGDNHDTYYHDD

Radius of gyration: 33.02 Å; chains: 1; bounding box: 60×62×108 Å

Secondary structure (DSSP, 8-state):
-PPP---HHHHHHHHHHHHHHHHHHHHHHHHTHHHHHSPPPSSSSHHHHHHHHHHHHHHHHHHHHHHHHHHHHHHHHHHHHHHHHHHHHHHHHHHHHHHHHHHTT--GGGSS---EETTEE---SS-EEE-SSTT-EEEEESTT-EEEEEEEES-EEEEESSS-EEEEEEES-EEEEESSS--EEEESSS-EEEEE-SS--EEE-SSSS-EEEEESSS---B----SSS---S-EEEEESTT-EEEES---SS--B--EEEEEE-SS-EEEE-SSBS-EEEE-SSSSEEEEES--STT----S-EEEEE-TT-S-EEEEETTSEEEEE--